Protein AF-A0A7C4SBJ6-F1 (afdb_monomer)

pLDDT: mean 79.47, std 16.36, range [35.06, 98.25]

Mean predicted aligned error: 15.61 Å

Nearest PDB structures (foldseek):
  5guq-assembly4_D  TM=6.756E-01  e=1.026E-03  Zymomonas mobilis subsp. mobilis ATCC 10988
  5y6b-assembly4_D  TM=6.134E-01  e=1.239E-03  Zymomonas mobilis subsp. mobilis ATCC 10988
  5he9-assembly1_E  TM=4.006E-01  e=7.059E+00  Staphylococcus aureus
  2we7-assembly1_A-3  TM=2.698E-01  e=2.590E+00  Mycolicibacterium smegmatis MC2 155

Structure (mmCIF, N/CA/C/O backbone):
data_AF-A0A7C4SBJ6-F1
#
_entry.id   AF-A0A7C4SBJ6-F1
#
loop_
_atom_site.group_PDB
_atom_site.id
_atom_site.type_symbol
_atom_site.label_atom_id
_atom_site.label_alt_id
_atom_site.label_comp_id
_atom_site.label_asym_id
_atom_site.label_entity_id
_atom_site.label_seq_id
_atom_site.pdbx_PDB_ins_code
_atom_site.Cartn_x
_atom_site.Cartn_y
_atom_site.Cartn_z
_atom_site.occupancy
_atom_site.B_iso_or_equiv
_atom_site.auth_seq_id
_atom_site.auth_comp_id
_atom_site.auth_asym_id
_atom_site.auth_atom_id
_atom_site.pdbx_PDB_model_num
ATOM 1 N N . MET A 1 1 ? 15.886 28.068 -24.156 1.00 39.06 1 MET A N 1
ATOM 2 C CA . MET A 1 1 ? 15.100 28.513 -22.985 1.00 39.06 1 MET A CA 1
ATOM 3 C C . MET A 1 1 ? 15.533 27.657 -21.810 1.00 39.06 1 MET A C 1
ATOM 5 O O . MET A 1 1 ? 15.658 26.455 -21.995 1.00 39.06 1 MET A O 1
ATOM 9 N N . ALA A 1 2 ? 15.838 28.239 -20.651 1.00 41.56 2 ALA A N 1
ATOM 10 C CA . ALA A 1 2 ? 16.071 27.445 -19.446 1.00 41.56 2 ALA A CA 1
ATOM 11 C C . ALA A 1 2 ? 14.707 26.915 -18.986 1.00 41.56 2 ALA A C 1
ATOM 13 O O . ALA A 1 2 ? 13.872 27.690 -18.528 1.00 41.56 2 ALA A O 1
ATOM 14 N N . HIS A 1 3 ? 14.436 25.636 -19.227 1.00 60.00 3 HIS A N 1
ATOM 15 C CA . HIS A 1 3 ? 13.173 25.017 -18.842 1.00 60.00 3 HIS A CA 1
ATOM 16 C C . HIS A 1 3 ? 13.230 24.702 -17.347 1.00 60.00 3 HIS A C 1
ATOM 18 O O . HIS A 1 3 ? 13.964 23.810 -16.933 1.00 60.00 3 HIS A O 1
ATOM 24 N N . ASP A 1 4 ? 12.503 25.477 -16.543 1.00 76.69 4 ASP A N 1
ATOM 25 C CA . ASP A 1 4 ? 12.365 25.233 -15.109 1.00 76.69 4 ASP A CA 1
ATOM 26 C C . ASP A 1 4 ? 11.491 23.991 -14.889 1.00 76.69 4 ASP A C 1
ATOM 28 O O . ASP A 1 4 ? 10.347 23.916 -15.346 1.00 76.69 4 ASP A O 1
ATOM 32 N N . VAL A 1 5 ? 12.031 23.014 -14.165 1.00 79.50 5 VAL A N 1
ATOM 33 C CA . VAL A 1 5 ? 11.333 21.787 -13.762 1.00 79.50 5 VAL A CA 1
ATOM 34 C C . VAL A 1 5 ? 10.016 22.084 -13.037 1.00 79.50 5 VAL A C 1
ATOM 36 O O . VAL A 1 5 ? 9.074 21.299 -13.152 1.00 79.50 5 VAL A O 1
ATOM 39 N N . ASN A 1 6 ? 9.906 23.224 -12.346 1.00 81.25 6 ASN A N 1
ATOM 40 C CA . ASN A 1 6 ? 8.660 23.624 -11.697 1.00 81.25 6 ASN A CA 1
ATOM 41 C C . ASN A 1 6 ? 7.535 23.888 -12.693 1.00 81.25 6 ASN A C 1
ATOM 43 O O . ASN A 1 6 ? 6.437 23.372 -12.498 1.00 81.25 6 ASN A O 1
ATOM 47 N N . GLN A 1 7 ? 7.821 24.590 -13.790 1.00 83.44 7 GLN A N 1
ATOM 48 C CA . GLN A 1 7 ? 6.830 24.845 -14.838 1.00 83.44 7 GLN A CA 1
ATOM 49 C C . GLN A 1 7 ? 6.359 23.541 -15.492 1.00 83.44 7 GLN A C 1
ATOM 51 O O . GLN A 1 7 ? 5.172 23.378 -15.773 1.00 83.44 7 GLN A O 1
ATOM 56 N N . LEU A 1 8 ? 7.273 22.584 -15.694 1.00 81.44 8 LEU A N 1
ATOM 57 C CA . LEU A 1 8 ? 6.937 21.268 -16.246 1.00 81.44 8 LEU A CA 1
ATOM 58 C C . LEU A 1 8 ? 6.026 20.473 -15.305 1.00 81.44 8 LEU A C 1
ATOM 60 O O . LEU A 1 8 ? 5.025 19.905 -15.742 1.00 81.44 8 LEU A O 1
ATOM 64 N N . GLY A 1 9 ? 6.349 20.449 -14.013 1.00 83.81 9 GLY A N 1
ATOM 65 C CA . GLY A 1 9 ? 5.532 19.769 -13.014 1.00 83.81 9 GLY A CA 1
ATOM 66 C C . GLY A 1 9 ? 4.151 20.401 -12.838 1.00 83.81 9 GLY A C 1
ATOM 67 O O . GLY A 1 9 ? 3.152 19.686 -12.822 1.00 83.81 9 GLY A O 1
ATOM 68 N N . GLU A 1 10 ? 4.068 21.732 -12.793 1.00 87.75 10 GLU A N 1
ATOM 69 C CA . GLU A 1 10 ? 2.800 22.471 -12.693 1.00 87.75 10 GLU A CA 1
ATOM 70 C C . GLU A 1 10 ? 1.903 22.271 -13.920 1.00 87.75 10 GLU A C 1
ATOM 72 O O . GLU A 1 10 ? 0.678 22.154 -13.791 1.00 87.75 10 GLU A O 1
ATOM 77 N N . TYR A 1 11 ? 2.498 22.178 -15.113 1.00 87.06 11 TYR A N 1
ATOM 78 C CA . TYR A 1 11 ? 1.765 21.846 -16.331 1.00 87.06 11 TYR A CA 1
ATOM 79 C C . TYR A 1 11 ? 1.138 20.449 -16.247 1.00 87.06 11 TYR A C 1
ATOM 81 O O . TYR A 1 11 ? -0.051 20.294 -16.527 1.00 87.06 11 TYR A O 1
ATOM 89 N N . LEU A 1 12 ? 1.895 19.443 -15.797 1.00 85.25 12 LEU A N 1
ATOM 90 C CA . LEU A 1 12 ? 1.382 18.080 -15.619 1.00 85.25 12 LEU A CA 1
ATOM 91 C C . LEU A 1 12 ? 0.284 18.014 -14.550 1.00 85.25 12 LEU A C 1
ATOM 93 O O . LEU A 1 12 ? -0.733 17.355 -14.761 1.00 85.25 12 LEU A O 1
ATOM 97 N N . GLU A 1 13 ? 0.439 18.736 -13.437 1.00 85.19 13 GLU A N 1
ATOM 98 C CA . GLU A 1 13 ? -0.601 18.863 -12.407 1.00 85.19 13 GLU A CA 1
ATOM 99 C C . GLU A 1 13 ? -1.885 19.503 -12.965 1.00 85.19 13 GLU A C 1
ATOM 101 O O . GLU A 1 13 ? -2.995 19.064 -12.647 1.00 85.19 13 GLU A O 1
ATOM 106 N N . SER A 1 14 ? -1.750 20.517 -13.821 1.00 86.56 14 SER A N 1
ATOM 107 C CA . SER A 1 14 ? -2.881 21.196 -14.465 1.00 86.56 14 SER A CA 1
ATOM 108 C C . SER A 1 14 ? -3.584 20.293 -15.479 1.00 86.56 14 SER A C 1
ATOM 110 O O . SER A 1 14 ? -4.809 20.168 -15.444 1.00 86.56 14 SER A O 1
ATOM 112 N N . LEU A 1 15 ? -2.819 19.591 -16.319 1.00 84.88 15 LEU A N 1
ATOM 113 C CA . LEU A 1 15 ? -3.341 18.628 -17.289 1.00 84.88 15 LEU A CA 1
ATOM 114 C C . LEU A 1 15 ? -4.056 17.459 -16.594 1.00 84.88 15 LEU A C 1
ATOM 116 O O . LEU A 1 15 ? -5.125 17.035 -17.030 1.00 84.88 15 LEU A O 1
ATOM 120 N N . SER A 1 16 ? -3.503 16.972 -15.479 1.00 84.75 16 SER A N 1
ATOM 121 C CA . SER A 1 16 ? -4.122 15.937 -14.644 1.00 84.75 16 SER A CA 1
ATOM 122 C C . SER A 1 16 ? -5.509 16.363 -14.162 1.00 84.75 16 SER A C 1
ATOM 124 O O . SER A 1 16 ? -6.458 15.584 -14.255 1.00 84.75 16 SER A O 1
ATOM 126 N N . LYS A 1 17 ? -5.645 17.611 -13.690 1.00 87.19 17 LYS A N 1
ATOM 127 C CA . LYS A 1 17 ? -6.929 18.180 -13.252 1.00 87.19 17 LYS A CA 1
ATOM 128 C C . LYS A 1 17 ? -7.907 18.331 -14.415 1.00 87.19 17 LYS A C 1
ATOM 130 O O . LYS A 1 17 ? -9.060 17.937 -14.277 1.00 87.19 17 LYS A O 1
ATOM 135 N N . GLU A 1 18 ? -7.451 18.851 -15.556 1.00 90.38 18 GLU A N 1
ATOM 136 C CA . GLU A 1 18 ? -8.279 19.028 -16.759 1.00 90.38 18 GLU A CA 1
ATOM 137 C C . GLU A 1 18 ? -8.846 17.695 -17.263 1.00 90.38 18 GLU A C 1
ATOM 139 O O . GLU A 1 18 ? -10.028 17.594 -17.587 1.00 90.38 18 GLU A O 1
ATOM 144 N N . LYS A 1 19 ? -8.015 16.648 -17.298 1.00 83.75 19 LYS A N 1
ATOM 145 C CA . LYS A 1 19 ? -8.414 15.313 -17.761 1.00 83.75 19 LYS A CA 1
ATOM 146 C C . LYS A 1 19 ? -9.101 14.467 -16.685 1.00 83.75 19 LYS A C 1
ATOM 148 O O . LYS A 1 19 ? -9.452 13.325 -16.966 1.00 83.75 19 LYS A O 1
ATOM 153 N N . ASN A 1 20 ? -9.302 15.006 -15.480 1.00 83.00 20 ASN A N 1
ATOM 154 C CA . ASN A 1 20 ? -9.838 14.286 -14.322 1.00 83.00 20 ASN A CA 1
ATOM 155 C C . ASN A 1 20 ? -9.088 12.965 -14.039 1.00 83.00 20 ASN A C 1
ATOM 157 O O . ASN A 1 20 ? -9.682 11.938 -13.707 1.00 83.00 20 ASN A O 1
ATOM 161 N N . LEU A 1 21 ? -7.765 12.989 -14.215 1.00 77.00 21 LEU A N 1
ATOM 162 C CA . LEU A 1 21 ? -6.870 11.869 -13.944 1.00 77.00 21 LEU A CA 1
ATOM 163 C C . LEU A 1 21 ? -6.185 12.083 -12.593 1.00 77.00 21 LEU A C 1
ATOM 165 O O . LEU A 1 21 ? -5.882 13.212 -12.206 1.00 77.00 21 LEU A O 1
ATOM 169 N N . SER A 1 22 ? -5.910 10.989 -11.880 1.00 73.19 22 SER A N 1
ATOM 170 C CA . SER A 1 22 ? -5.019 11.035 -10.716 1.00 73.19 22 SER A CA 1
ATOM 171 C C . SER A 1 22 ? -3.603 11.369 -11.182 1.00 73.19 22 SER A C 1
ATOM 173 O O . SER A 1 22 ? -3.116 10.734 -12.118 1.00 73.19 22 SER A O 1
ATOM 175 N N . ILE A 1 23 ? -2.923 12.296 -10.498 1.00 71.56 23 ILE A N 1
ATOM 176 C CA . ILE A 1 23 ? -1.527 12.669 -10.795 1.00 71.56 23 ILE A CA 1
ATOM 177 C C . ILE A 1 23 ? -0.584 11.457 -10.731 1.00 71.56 23 ILE A C 1
ATOM 179 O O . ILE A 1 23 ? 0.414 11.397 -11.433 1.00 71.56 23 ILE A O 1
ATOM 183 N N . GLU A 1 24 ? -0.961 10.432 -9.962 1.00 67.44 24 GLU A N 1
ATOM 184 C CA . GLU A 1 24 ? -0.252 9.152 -9.834 1.00 67.44 24 GLU A CA 1
ATOM 185 C C . GLU A 1 24 ? -0.265 8.315 -11.123 1.00 67.44 24 GLU A C 1
ATOM 187 O O . GLU A 1 24 ? 0.494 7.358 -11.255 1.00 67.44 24 GLU A O 1
ATOM 192 N N . ARG A 1 25 ? -1.155 8.651 -12.063 1.00 65.19 25 ARG A N 1
ATOM 193 C CA . ARG A 1 25 ? -1.301 8.007 -13.374 1.00 65.19 25 ARG A CA 1
ATOM 194 C C . ARG A 1 25 ? -0.782 8.888 -14.511 1.00 65.19 25 ARG A C 1
ATOM 196 O O . ARG A 1 25 ? -0.932 8.523 -15.675 1.00 65.19 25 ARG A O 1
ATOM 203 N N . VAL A 1 26 ? -0.202 10.043 -14.187 1.00 75.12 26 VAL A N 1
ATOM 204 C CA . VAL A 1 26 ? 0.332 10.997 -15.156 1.00 75.12 26 VAL A C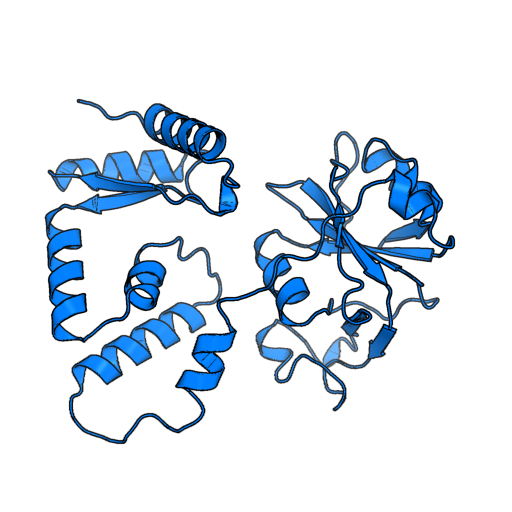A 1
ATOM 205 C C . VAL A 1 26 ? 1.850 10.917 -15.128 1.00 75.12 26 VAL A C 1
ATOM 207 O O . VAL A 1 26 ? 2.478 11.141 -14.099 1.00 75.12 26 VAL A O 1
ATOM 210 N N . PHE A 1 27 ? 2.439 10.614 -16.281 1.00 78.00 27 PHE A N 1
ATOM 211 C CA . PHE A 1 27 ? 3.884 10.562 -16.462 1.00 78.00 27 PHE A CA 1
ATOM 212 C C . PHE A 1 27 ? 4.296 11.626 -17.468 1.00 78.00 27 PHE A C 1
ATOM 214 O O . PHE A 1 27 ? 3.708 11.738 -18.543 1.00 78.00 27 PHE A O 1
ATOM 221 N N . GLY A 1 28 ? 5.308 12.409 -17.112 1.00 82.56 28 GLY A N 1
ATOM 222 C CA . GLY A 1 28 ? 5.916 13.377 -18.010 1.00 82.56 28 GLY A CA 1
ATOM 223 C C . GLY A 1 28 ? 7.173 12.794 -18.631 1.00 82.56 28 GLY A C 1
ATOM 224 O O . GLY A 1 28 ? 8.145 12.571 -17.915 1.00 82.56 28 GLY A O 1
ATOM 225 N N . LEU A 1 29 ? 7.181 12.588 -19.947 1.00 84.88 29 LEU A N 1
ATOM 226 C CA . LEU A 1 29 ? 8.413 12.333 -20.691 1.00 84.88 29 LEU A CA 1
ATOM 227 C C . LEU A 1 29 ? 8.873 13.638 -21.340 1.00 84.88 29 LEU A C 1
ATOM 229 O O . LEU A 1 29 ? 8.244 14.136 -22.270 1.00 84.88 29 LEU A O 1
ATOM 233 N N . TYR A 1 30 ? 9.962 14.197 -20.829 1.00 86.44 30 TYR A N 1
ATOM 234 C CA . TYR A 1 30 ? 10.560 15.417 -21.338 1.00 86.44 30 TYR A CA 1
ATOM 235 C C . TYR A 1 30 ? 11.710 15.094 -22.290 1.00 86.44 30 TYR A C 1
ATOM 237 O O . TYR A 1 30 ? 12.687 14.448 -21.904 1.00 86.44 30 TYR A O 1
ATOM 245 N N . VAL A 1 31 ? 11.590 15.554 -23.535 1.00 87.19 31 VAL A N 1
ATOM 246 C CA . VAL A 1 31 ? 12.541 15.248 -24.606 1.00 87.19 31 VAL A CA 1
ATOM 247 C C . VAL A 1 31 ? 13.451 16.449 -24.845 1.00 87.19 31 VAL A C 1
ATOM 249 O O . VAL A 1 31 ? 12.982 17.545 -25.151 1.00 87.19 31 VAL A O 1
ATOM 252 N N . VAL A 1 32 ? 14.760 16.250 -24.701 1.00 85.69 32 VAL A N 1
ATOM 253 C CA . VAL A 1 32 ? 15.775 17.302 -24.842 1.00 85.69 32 VAL A CA 1
ATOM 254 C C . VAL A 1 32 ? 16.496 17.143 -26.178 1.00 85.69 32 VAL A C 1
ATOM 256 O O . VAL A 1 32 ? 17.012 16.071 -26.481 1.00 85.69 32 VAL A O 1
ATOM 259 N N . GLY A 1 33 ? 16.551 18.210 -26.976 1.00 80.94 33 GLY A N 1
ATOM 260 C CA . GLY A 1 33 ? 17.243 18.201 -28.275 1.00 80.94 33 GLY A CA 1
ATOM 261 C C . GLY A 1 33 ? 18.771 18.275 -28.192 1.00 80.94 33 GLY A C 1
ATOM 262 O O . GLY A 1 33 ? 19.441 17.978 -29.169 1.00 80.94 33 GLY A O 1
ATOM 263 N N . ASP A 1 34 ? 19.317 18.664 -27.041 1.00 76.94 34 ASP A N 1
ATOM 264 C CA . ASP A 1 34 ? 20.753 18.830 -26.812 1.00 76.94 34 ASP A CA 1
ATOM 265 C C . ASP A 1 34 ? 21.181 18.048 -25.563 1.00 76.94 34 ASP A C 1
ATOM 267 O O . ASP A 1 34 ? 20.763 18.359 -24.441 1.00 76.94 34 ASP A O 1
ATOM 271 N N . GLU A 1 35 ? 22.023 17.030 -25.756 1.00 69.25 35 GLU A N 1
ATOM 272 C CA . GLU A 1 35 ? 22.505 16.160 -24.681 1.00 69.25 35 GLU A CA 1
ATOM 273 C C . GLU A 1 35 ? 23.302 16.915 -23.610 1.00 69.25 35 GLU A C 1
ATOM 275 O O . GLU A 1 35 ? 23.321 16.488 -22.455 1.00 69.25 35 GLU A O 1
ATOM 280 N N . SER A 1 36 ? 23.892 18.072 -23.926 1.00 70.88 36 SER A N 1
ATOM 281 C CA . SER A 1 36 ? 24.637 18.868 -22.943 1.00 70.88 36 SER A CA 1
ATOM 282 C C . SER A 1 36 ? 23.752 19.378 -21.794 1.00 70.88 36 SER A C 1
ATOM 284 O O . SER A 1 36 ? 24.220 19.541 -20.665 1.00 70.88 36 SER A O 1
ATOM 286 N N . ASN A 1 37 ? 22.448 19.537 -22.043 1.00 70.75 37 ASN A N 1
ATOM 287 C CA . ASN A 1 37 ? 21.472 20.018 -21.065 1.00 70.75 37 ASN A CA 1
ATOM 288 C C . ASN A 1 37 ? 20.774 18.891 -20.292 1.00 70.75 37 ASN A C 1
ATOM 290 O O . ASN A 1 37 ? 20.084 19.162 -19.304 1.00 70.75 37 ASN A O 1
ATOM 294 N N . ILE A 1 38 ? 20.961 17.628 -20.698 1.00 81.00 38 ILE A N 1
ATOM 295 C CA . ILE A 1 38 ? 20.256 16.495 -20.086 1.00 81.00 38 ILE A CA 1
ATOM 296 C C . ILE A 1 38 ? 20.625 16.344 -18.611 1.00 81.00 38 ILE A C 1
ATOM 298 O O . ILE A 1 38 ? 19.759 16.096 -17.777 1.00 81.00 38 ILE A O 1
ATOM 302 N N . ARG A 1 39 ? 21.904 16.551 -18.273 1.00 76.56 39 ARG A N 1
ATOM 303 C CA . ARG A 1 39 ? 22.423 16.349 -16.919 1.00 76.56 39 ARG A CA 1
ATOM 304 C C . ARG A 1 39 ? 21.889 17.397 -15.952 1.00 76.56 39 ARG A C 1
ATOM 306 O O . ARG A 1 39 ? 21.380 17.041 -14.897 1.00 76.56 39 ARG A O 1
ATOM 313 N N . ALA A 1 40 ? 21.948 18.669 -16.343 1.00 81.44 40 ALA A N 1
ATOM 314 C CA . ALA A 1 40 ? 21.449 19.769 -15.525 1.00 81.44 40 ALA A CA 1
ATOM 315 C C . ALA A 1 40 ? 19.945 19.625 -15.248 1.00 81.44 40 ALA A C 1
ATOM 317 O O . ALA A 1 40 ? 19.507 19.765 -14.107 1.00 81.44 40 ALA A O 1
ATOM 318 N N . LEU A 1 41 ? 19.161 19.275 -16.273 1.00 81.94 41 LEU A N 1
ATOM 319 C CA . LEU A 1 41 ? 17.723 19.082 -16.120 1.00 81.94 41 LEU A CA 1
ATOM 320 C C . LEU A 1 41 ? 17.393 17.824 -15.306 1.00 81.94 41 LEU A C 1
ATOM 322 O O . LEU A 1 41 ? 16.519 17.863 -14.443 1.00 81.94 41 LEU A O 1
ATOM 326 N N . ALA A 1 42 ? 18.113 16.720 -15.523 1.00 82.62 42 ALA A N 1
ATOM 327 C CA . ALA A 1 42 ? 17.951 15.503 -14.732 1.00 82.62 42 ALA A CA 1
ATOM 328 C C . ALA A 1 42 ? 18.256 15.740 -13.243 1.00 82.62 42 ALA A C 1
ATOM 330 O O . ALA A 1 42 ? 17.533 15.234 -12.384 1.00 82.62 42 ALA A O 1
ATOM 331 N N . ASP A 1 43 ? 19.282 16.534 -12.929 1.00 79.56 43 ASP A N 1
ATOM 332 C CA . ASP A 1 43 ? 19.638 16.892 -11.554 1.00 79.56 43 ASP A CA 1
ATOM 333 C C . ASP A 1 43 ? 18.558 17.773 -10.901 1.00 79.56 43 ASP A C 1
ATOM 335 O O . ASP A 1 43 ? 18.176 17.524 -9.754 1.00 79.56 43 ASP A O 1
ATOM 339 N N . GLN A 1 44 ? 17.987 18.731 -11.641 1.00 84.31 44 GLN A N 1
ATOM 340 C CA . GLN A 1 44 ? 16.847 19.530 -11.173 1.00 84.31 44 GLN A CA 1
ATOM 341 C C . GLN A 1 44 ? 15.595 18.675 -10.933 1.00 84.31 44 GLN A C 1
ATOM 343 O O . GLN A 1 44 ? 14.946 18.817 -9.896 1.00 84.31 44 GLN A O 1
ATOM 348 N N . VAL A 1 45 ? 15.271 17.748 -11.844 1.00 83.44 45 VAL A N 1
ATOM 349 C CA . VAL A 1 45 ? 14.147 16.812 -11.672 1.00 83.44 45 VAL A CA 1
ATOM 350 C C . VAL A 1 45 ? 14.359 15.960 -10.428 1.00 83.44 45 VAL A C 1
ATOM 352 O O . VAL A 1 45 ? 13.450 15.870 -9.600 1.00 83.44 45 VAL A O 1
ATOM 355 N N . ARG A 1 46 ? 15.563 15.401 -10.248 1.00 78.94 46 ARG A N 1
ATOM 356 C CA . ARG A 1 46 ? 15.913 14.566 -9.091 1.00 78.94 46 ARG A CA 1
ATOM 357 C C . ARG A 1 46 ? 15.784 15.319 -7.765 1.00 78.94 46 ARG A C 1
ATOM 359 O O . ARG A 1 46 ? 15.317 14.734 -6.793 1.00 78.94 46 ARG A O 1
ATOM 366 N N . GLY A 1 47 ? 16.169 16.595 -7.730 1.00 76.81 47 GLY A N 1
ATOM 367 C CA . GLY A 1 47 ? 16.059 17.454 -6.545 1.00 76.81 47 GLY A CA 1
ATOM 368 C C . GLY A 1 47 ? 14.656 18.011 -6.272 1.00 76.81 47 GLY A C 1
ATOM 369 O O . GLY A 1 47 ? 14.444 18.633 -5.234 1.00 76.81 47 GLY A O 1
ATOM 370 N N . SER A 1 48 ? 13.698 17.811 -7.181 1.00 82.06 48 SER A N 1
ATOM 371 C CA . SER A 1 48 ? 12.344 18.367 -7.081 1.00 82.06 48 SER A CA 1
ATOM 372 C C . SER A 1 48 ? 11.329 17.382 -6.484 1.00 82.06 48 SER A C 1
ATOM 374 O O . SER A 1 48 ? 11.561 16.172 -6.416 1.00 82.06 48 SER A O 1
ATOM 376 N N . LYS A 1 49 ? 10.129 17.883 -6.148 1.00 79.00 49 LYS A N 1
ATOM 377 C CA . LYS A 1 49 ? 8.977 17.032 -5.793 1.00 79.00 49 LYS A CA 1
ATOM 378 C C . LYS A 1 49 ? 8.482 16.158 -6.954 1.00 79.00 49 LYS A C 1
ATOM 380 O O . LYS A 1 49 ? 7.680 15.265 -6.717 1.00 79.00 49 LYS A O 1
ATOM 385 N N . TYR A 1 50 ? 8.951 16.382 -8.182 1.00 82.31 50 TYR A N 1
ATOM 386 C CA . TYR A 1 50 ? 8.470 15.721 -9.399 1.00 82.31 50 TYR A CA 1
ATOM 387 C C . TYR A 1 50 ? 9.332 14.531 -9.849 1.00 82.31 50 TYR A C 1
ATOM 389 O O . TYR A 1 50 ? 9.045 13.893 -10.865 1.00 82.31 50 TYR A O 1
ATOM 397 N N . SER A 1 51 ? 10.376 14.199 -9.084 1.00 76.50 51 SER A N 1
ATOM 398 C CA . SER A 1 51 ? 11.320 13.105 -9.363 1.00 76.50 51 SER A CA 1
ATOM 399 C C . SER A 1 51 ? 10.657 11.738 -9.594 1.00 76.50 51 SER A C 1
ATOM 401 O O . SER A 1 51 ? 11.185 10.907 -10.337 1.00 76.50 51 SER A O 1
ATOM 403 N N . HIS A 1 52 ? 9.474 11.523 -9.021 1.00 71.25 52 HIS A N 1
ATOM 404 C CA . HIS A 1 52 ? 8.718 10.275 -9.099 1.00 71.25 52 HIS A CA 1
ATOM 405 C C . HIS A 1 52 ? 7.838 10.131 -10.356 1.00 71.25 52 HIS A C 1
ATOM 407 O O . HIS A 1 52 ? 7.282 9.059 -10.565 1.00 71.25 52 HIS A O 1
ATOM 413 N N . PHE A 1 53 ? 7.702 11.157 -11.209 1.00 76.94 53 PHE A N 1
ATOM 414 C CA . PHE A 1 53 ? 6.871 11.047 -12.424 1.00 76.94 53 PHE A CA 1
ATOM 415 C C . PHE A 1 53 ? 7.352 11.837 -13.650 1.00 76.94 53 PHE A C 1
ATOM 417 O O . PHE A 1 53 ? 6.787 11.659 -14.730 1.00 76.94 53 PHE A O 1
ATOM 424 N N . ILE A 1 54 ? 8.398 12.664 -13.534 1.00 84.00 54 ILE A N 1
ATOM 425 C CA . ILE A 1 54 ? 9.048 13.307 -14.689 1.00 84.00 54 ILE A CA 1
ATOM 426 C C . ILE A 1 54 ? 10.304 12.535 -15.081 1.00 84.00 54 ILE A C 1
ATOM 428 O O . ILE A 1 54 ? 11.146 12.218 -14.242 1.00 84.00 54 ILE A O 1
ATOM 432 N N . ARG A 1 55 ? 10.453 12.237 -16.368 1.00 81.75 55 ARG A N 1
ATOM 433 C CA . ARG A 1 55 ? 11.602 11.543 -16.950 1.00 81.75 55 ARG A CA 1
ATOM 434 C C . ARG A 1 55 ? 12.176 12.386 -18.071 1.00 81.75 55 ARG A C 1
ATOM 436 O O . ARG A 1 55 ? 11.435 13.047 -18.787 1.00 81.75 55 ARG A O 1
ATOM 443 N N . VAL A 1 56 ? 13.497 12.389 -18.186 1.00 85.56 56 VAL A N 1
ATOM 444 C CA . VAL A 1 56 ? 14.221 13.193 -19.171 1.00 85.56 56 VAL A CA 1
ATOM 445 C C . VAL A 1 56 ? 14.959 12.243 -20.101 1.00 85.56 56 VAL A C 1
ATOM 447 O O . VAL A 1 56 ? 15.670 11.357 -19.630 1.00 85.56 56 VAL A O 1
ATOM 450 N N . ILE A 1 57 ? 14.794 12.426 -21.406 1.00 85.25 57 ILE A N 1
ATOM 451 C CA . ILE A 1 57 ? 15.469 11.642 -22.442 1.00 85.25 57 ILE A CA 1
ATOM 452 C C . ILE A 1 57 ? 15.963 12.581 -23.546 1.00 85.25 57 ILE A C 1
ATOM 454 O O . ILE A 1 57 ? 15.322 13.594 -23.824 1.00 85.25 57 ILE A O 1
ATOM 458 N N . SER A 1 58 ? 17.107 12.289 -24.169 1.00 87.25 58 SER A N 1
ATOM 459 C CA . SER A 1 58 ? 17.515 13.020 -25.376 1.00 87.25 58 SER A CA 1
ATOM 460 C C . SER A 1 58 ? 16.706 12.556 -26.587 1.00 87.25 58 SER A C 1
ATOM 462 O O . SER A 1 58 ? 16.235 11.418 -26.621 1.00 87.25 58 SER A O 1
ATOM 464 N N . VAL A 1 59 ? 16.556 13.420 -27.594 1.00 87.38 59 VAL A N 1
ATOM 465 C CA . VAL A 1 59 ? 15.932 13.042 -28.876 1.00 87.38 59 VAL A CA 1
ATOM 466 C C . VAL A 1 59 ? 16.638 11.825 -29.474 1.00 87.38 59 VAL A C 1
ATOM 468 O O . VAL A 1 59 ? 15.972 10.867 -29.851 1.00 87.38 59 VAL A O 1
ATOM 471 N N . ASP A 1 60 ? 17.972 11.810 -29.474 1.00 82.62 60 ASP A N 1
ATOM 472 C CA . ASP A 1 60 ? 18.756 10.705 -30.033 1.00 82.62 60 ASP A CA 1
ATOM 473 C C . ASP A 1 60 ? 18.485 9.379 -29.317 1.00 82.62 60 ASP A C 1
ATOM 475 O O . ASP A 1 60 ? 18.318 8.342 -29.957 1.00 82.62 60 ASP A O 1
ATOM 479 N N . ASN A 1 61 ? 18.395 9.393 -27.984 1.00 82.25 61 ASN A N 1
ATOM 480 C CA . ASN A 1 61 ? 18.090 8.185 -27.219 1.00 82.25 61 ASN A CA 1
ATOM 481 C C . ASN A 1 61 ? 16.624 7.760 -27.356 1.00 82.25 61 ASN A C 1
ATOM 483 O O . ASN A 1 61 ? 16.341 6.564 -27.335 1.00 82.25 61 ASN A O 1
ATOM 487 N N . LEU A 1 62 ? 15.698 8.703 -27.550 1.00 86.38 62 LEU A N 1
ATOM 488 C CA . LEU A 1 62 ? 14.303 8.385 -27.847 1.00 86.38 62 LEU A CA 1
ATOM 489 C C . LEU A 1 62 ? 14.153 7.738 -29.232 1.00 86.38 62 LEU A C 1
ATOM 491 O O . LEU A 1 62 ? 13.425 6.759 -29.365 1.00 86.38 62 LEU A O 1
ATOM 495 N N . LEU A 1 63 ? 14.867 8.242 -30.242 1.00 85.06 63 LEU A N 1
ATOM 496 C CA . LEU A 1 63 ? 14.891 7.654 -31.584 1.00 85.06 63 LEU A CA 1
ATOM 497 C C . LEU A 1 63 ? 15.521 6.259 -31.569 1.00 85.06 63 LEU A C 1
ATOM 499 O O . LEU A 1 63 ? 14.941 5.325 -32.115 1.00 85.06 63 LEU A O 1
ATOM 503 N N . LYS A 1 64 ? 16.642 6.077 -30.859 1.00 80.75 64 LYS A N 1
ATOM 504 C CA . LYS A 1 64 ? 17.237 4.745 -30.646 1.00 80.75 64 LYS A CA 1
ATOM 505 C C . LYS A 1 64 ? 16.264 3.790 -29.959 1.00 80.75 64 LYS A C 1
ATOM 507 O O . LYS A 1 64 ? 16.166 2.636 -30.361 1.00 80.75 64 LYS A O 1
ATOM 512 N N . LEU A 1 65 ? 15.531 4.258 -28.945 1.00 81.38 65 LEU A N 1
ATOM 513 C CA . LEU A 1 65 ? 14.514 3.453 -28.270 1.00 81.38 65 LEU A CA 1
ATOM 514 C C . LEU A 1 65 ? 13.385 3.049 -29.228 1.00 81.38 65 LEU A C 1
ATOM 516 O O . LEU A 1 65 ? 12.956 1.900 -29.188 1.00 81.38 65 LEU A O 1
ATOM 520 N N . ALA A 1 66 ? 12.932 3.958 -30.094 1.00 80.62 66 ALA A N 1
ATOM 521 C CA . ALA A 1 66 ? 11.925 3.659 -31.110 1.00 80.62 66 ALA A CA 1
ATOM 522 C C . ALA A 1 66 ? 12.428 2.605 -32.112 1.00 80.62 66 ALA A C 1
ATOM 524 O O . ALA A 1 66 ? 11.748 1.608 -32.336 1.00 80.62 66 ALA A O 1
ATOM 525 N N . GLU A 1 67 ? 13.653 2.754 -32.625 1.00 78.94 67 GLU A N 1
ATOM 526 C CA . GLU A 1 67 ? 14.260 1.759 -33.518 1.00 78.94 67 GLU A CA 1
ATOM 527 C C . GLU A 1 67 ? 14.419 0.388 -32.851 1.00 78.94 67 GLU A C 1
ATOM 529 O O . GLU A 1 67 ? 14.183 -0.644 -33.476 1.00 78.94 67 GLU A O 1
ATOM 534 N N . MET A 1 68 ? 14.848 0.357 -31.585 1.00 71.56 68 MET A N 1
ATOM 535 C CA . MET A 1 68 ? 14.961 -0.884 -30.818 1.00 71.56 68 MET A CA 1
ATOM 536 C C . MET A 1 68 ? 13.593 -1.528 -30.605 1.00 71.56 68 MET A C 1
ATOM 538 O O . MET A 1 68 ? 13.477 -2.745 -30.718 1.00 71.56 68 MET A O 1
ATOM 542 N N . ALA A 1 69 ? 12.569 -0.723 -30.315 1.00 72.44 69 ALA A N 1
ATOM 543 C CA . ALA A 1 69 ? 11.211 -1.208 -30.132 1.00 72.44 69 ALA A CA 1
ATOM 544 C C . ALA A 1 69 ? 10.645 -1.823 -31.414 1.00 72.44 69 ALA A C 1
ATOM 546 O O . ALA A 1 69 ? 10.025 -2.878 -31.344 1.00 72.44 69 ALA A O 1
ATOM 547 N N . GLU A 1 70 ? 10.913 -1.224 -32.574 1.00 76.19 70 GLU A N 1
ATOM 548 C CA . GLU A 1 70 ? 10.518 -1.786 -33.867 1.00 76.19 70 GLU A CA 1
ATOM 549 C C . GLU A 1 70 ? 11.283 -3.074 -34.192 1.00 76.19 70 GLU A C 1
ATOM 551 O O . GLU A 1 70 ? 10.670 -4.083 -34.530 1.00 76.19 70 GLU A O 1
ATOM 556 N N . LYS A 1 71 ? 12.615 -3.075 -34.041 1.00 73.06 71 LYS A N 1
ATOM 557 C CA . LYS A 1 71 ? 13.465 -4.237 -34.368 1.00 73.06 71 LYS A CA 1
ATOM 558 C C . LYS A 1 71 ? 13.191 -5.454 -33.486 1.00 73.06 71 LYS A C 1
ATOM 560 O O . LYS A 1 71 ? 13.336 -6.576 -33.952 1.00 73.06 71 LYS A O 1
ATOM 565 N N . ALA A 1 72 ? 12.844 -5.229 -32.222 1.00 68.00 72 ALA A N 1
ATOM 566 C CA . ALA A 1 72 ? 12.574 -6.280 -31.244 1.00 68.00 72 ALA A CA 1
ATOM 567 C C . ALA A 1 72 ? 11.067 -6.533 -31.038 1.00 68.00 72 ALA A C 1
ATOM 569 O O . ALA A 1 72 ? 10.696 -7.180 -30.061 1.00 68.00 72 ALA A O 1
ATOM 570 N N . GLU A 1 73 ? 10.202 -5.985 -31.903 1.00 70.69 73 GLU A N 1
ATOM 571 C CA . GLU A 1 73 ? 8.735 -6.084 -31.809 1.00 70.69 73 GLU A CA 1
ATOM 572 C C . GLU A 1 73 ? 8.196 -5.809 -30.388 1.00 70.69 73 GLU A C 1
ATOM 574 O O . GLU A 1 73 ? 7.285 -6.469 -29.875 1.00 70.69 73 GLU A O 1
ATOM 579 N N . LEU A 1 74 ? 8.782 -4.821 -29.702 1.00 69.81 74 LEU A N 1
ATOM 580 C CA . LEU A 1 74 ? 8.416 -4.508 -28.328 1.00 69.81 74 LEU A CA 1
ATOM 581 C C . LEU A 1 74 ? 6.998 -3.940 -28.285 1.00 69.81 74 LEU A C 1
ATOM 583 O O . LEU A 1 74 ? 6.697 -2.887 -28.849 1.00 69.81 74 LEU A O 1
ATOM 587 N N . LYS A 1 75 ? 6.128 -4.601 -27.517 1.00 68.44 75 LYS A N 1
ATOM 588 C CA . LYS A 1 75 ? 4.807 -4.072 -27.167 1.00 68.44 75 LYS A CA 1
ATOM 589 C C . LYS A 1 75 ? 4.958 -2.726 -26.444 1.00 68.44 75 LYS A C 1
ATOM 591 O O . LYS A 1 75 ? 5.911 -2.505 -25.692 1.00 68.44 75 LYS A O 1
ATOM 596 N N . THR A 1 76 ? 3.964 -1.850 -26.589 1.00 67.38 76 THR A N 1
ATOM 597 C CA . THR A 1 76 ? 3.923 -0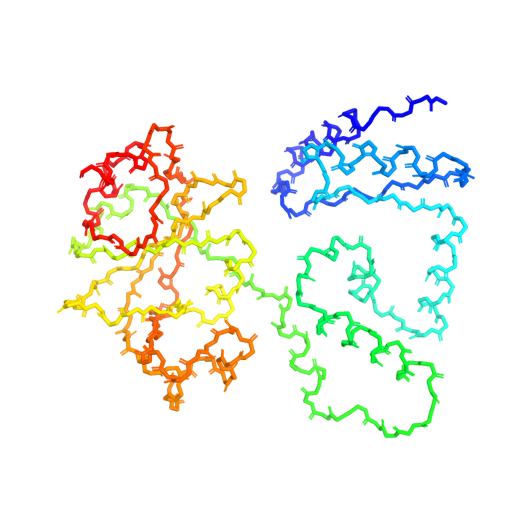.530 -25.930 1.00 67.38 76 THR A CA 1
ATOM 598 C C . THR A 1 76 ? 4.129 -0.618 -24.412 1.00 67.38 76 THR A C 1
ATOM 600 O O . THR A 1 76 ? 4.750 0.261 -23.821 1.00 67.38 76 THR A O 1
ATOM 603 N N . SER A 1 77 ? 3.675 -1.705 -23.779 1.00 60.59 77 SER A N 1
ATOM 604 C CA . SER A 1 77 ? 3.887 -1.984 -22.354 1.00 60.59 77 SER A CA 1
ATOM 605 C C . SER A 1 77 ? 5.366 -2.155 -21.978 1.00 60.59 77 SER A C 1
ATOM 607 O O . SER A 1 77 ? 5.774 -1.708 -20.909 1.00 60.59 77 SER A O 1
ATOM 609 N N . HIS A 1 78 ? 6.192 -2.748 -22.843 1.00 66.69 78 HIS A N 1
ATOM 610 C CA . HIS A 1 78 ? 7.628 -2.927 -22.600 1.00 66.69 78 HIS A CA 1
ATOM 611 C C . HIS A 1 78 ? 8.381 -1.598 -22.705 1.00 66.69 78 HIS A C 1
ATOM 613 O O . HIS A 1 78 ? 9.206 -1.279 -21.850 1.00 66.69 78 HIS A O 1
ATOM 619 N N . VAL A 1 79 ? 8.040 -0.784 -23.709 1.00 71.00 79 VAL A N 1
ATOM 620 C CA . VAL A 1 79 ? 8.602 0.566 -23.884 1.00 71.00 79 VAL A CA 1
ATOM 621 C C . VAL A 1 79 ? 8.221 1.461 -22.704 1.00 71.00 79 VAL A C 1
ATOM 623 O O . VAL A 1 79 ? 9.059 2.181 -22.166 1.00 71.00 79 VAL A O 1
ATOM 626 N N . TYR A 1 80 ? 6.975 1.361 -22.237 1.00 68.69 80 TYR A N 1
ATOM 627 C CA . TYR A 1 80 ? 6.505 2.063 -21.048 1.00 68.69 80 TYR A CA 1
ATOM 628 C C . TYR A 1 80 ? 7.335 1.694 -19.805 1.00 68.69 80 TYR A C 1
ATOM 630 O O . TYR A 1 80 ? 7.808 2.588 -19.109 1.00 68.69 80 TYR A O 1
ATOM 638 N N . ARG A 1 81 ? 7.618 0.405 -19.569 1.00 66.25 81 ARG A N 1
ATOM 639 C CA . ARG A 1 81 ? 8.442 -0.059 -18.431 1.00 66.25 81 ARG A CA 1
ATOM 640 C C . ARG A 1 81 ? 9.887 0.458 -18.453 1.00 66.25 81 ARG A C 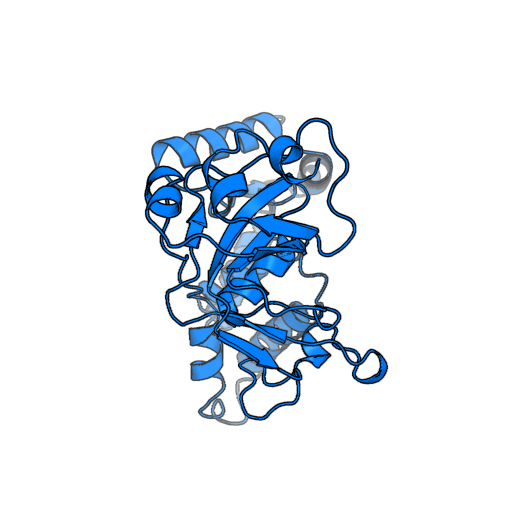1
ATOM 642 O O . ARG A 1 81 ? 10.445 0.688 -17.386 1.00 66.25 81 ARG A O 1
ATOM 649 N N . LEU A 1 82 ? 10.471 0.687 -19.633 1.00 69.00 82 LEU A N 1
ATOM 650 C CA . LEU A 1 82 ? 11.796 1.315 -19.774 1.00 69.00 82 LEU A CA 1
ATOM 651 C C . LEU A 1 82 ? 11.787 2.807 -19.409 1.00 69.00 82 LEU A C 1
ATOM 653 O O . LEU A 1 82 ? 12.804 3.347 -18.976 1.00 69.00 82 LEU A O 1
ATOM 657 N N . LEU A 1 83 ? 10.653 3.476 -19.623 1.00 70.94 83 LEU A N 1
ATOM 658 C CA . LEU A 1 83 ? 10.526 4.926 -19.497 1.00 70.94 83 LEU A CA 1
ATOM 659 C C . LEU A 1 83 ? 10.002 5.379 -18.131 1.00 70.94 83 LEU A C 1
ATOM 661 O O . LEU A 1 83 ? 10.282 6.507 -17.737 1.00 70.94 83 LEU A O 1
ATOM 665 N N . ILE A 1 84 ? 9.257 4.547 -17.401 1.00 66.56 84 ILE A N 1
ATOM 666 C CA . ILE A 1 84 ? 8.773 4.859 -16.044 1.00 66.56 84 ILE A CA 1
ATOM 667 C C . ILE A 1 84 ? 9.943 4.882 -15.050 1.00 66.56 84 ILE A C 1
ATOM 669 O O . ILE A 1 84 ? 10.954 4.212 -15.253 1.00 66.56 84 ILE A O 1
ATOM 673 N N . PRO A 1 85 ? 9.815 5.601 -13.921 1.00 57.09 85 PRO A N 1
ATOM 674 C CA . PRO A 1 85 ? 10.581 5.317 -12.717 1.00 57.09 85 PRO A CA 1
ATOM 675 C C . PRO A 1 85 ? 10.878 3.836 -12.464 1.00 57.09 85 PRO A C 1
ATOM 677 O O . PRO A 1 85 ? 10.029 3.091 -11.978 1.00 57.09 85 PRO A O 1
ATOM 680 N N . ILE A 1 86 ? 12.141 3.450 -12.659 1.00 52.50 86 ILE A N 1
ATOM 681 C CA . ILE A 1 86 ? 12.750 2.313 -11.963 1.00 52.50 86 ILE A CA 1
ATOM 682 C C . ILE A 1 86 ? 12.944 2.735 -10.495 1.00 52.50 86 ILE A C 1
ATOM 684 O O . ILE A 1 86 ? 14.049 2.776 -9.971 1.00 52.50 86 ILE A O 1
ATOM 688 N N . ASP A 1 87 ? 11.856 3.095 -9.817 1.00 46.53 87 ASP A N 1
ATOM 689 C CA . ASP A 1 87 ? 11.831 3.149 -8.354 1.00 46.53 87 ASP A CA 1
ATOM 690 C C . ASP A 1 87 ? 11.641 1.724 -7.794 1.00 46.53 87 ASP A C 1
ATOM 692 O O . ASP A 1 87 ? 11.467 1.523 -6.591 1.00 46.53 87 ASP A O 1
ATOM 696 N N . SER A 1 88 ? 11.685 0.696 -8.658 1.00 44.78 88 SER A N 1
ATOM 697 C CA . SER A 1 88 ? 11.779 -0.689 -8.229 1.00 44.78 88 SER A CA 1
ATOM 698 C C . SER A 1 88 ? 13.148 -0.916 -7.591 1.00 44.78 88 SER A C 1
ATOM 700 O O . SER A 1 88 ? 14.133 -1.222 -8.259 1.00 44.78 88 SER A O 1
ATOM 702 N N . VAL A 1 89 ? 13.182 -0.860 -6.260 1.00 40.91 89 VAL A N 1
ATOM 703 C CA . VAL A 1 89 ? 14.254 -1.470 -5.451 1.00 40.91 89 VAL A CA 1
ATOM 704 C C . VAL A 1 89 ? 14.441 -2.950 -5.841 1.00 40.91 89 VAL A C 1
ATOM 706 O O . VAL A 1 89 ? 15.522 -3.513 -5.688 1.00 40.91 89 VAL A O 1
ATOM 709 N N . ASN A 1 90 ? 13.397 -3.573 -6.402 1.00 48.91 90 ASN A N 1
ATOM 710 C CA . ASN A 1 90 ? 13.446 -4.898 -6.997 1.00 48.91 90 ASN A CA 1
ATOM 711 C C . ASN A 1 90 ? 14.141 -4.880 -8.373 1.00 48.91 90 ASN A C 1
ATOM 713 O O . ASN A 1 90 ? 13.496 -4.724 -9.411 1.00 48.91 90 ASN A O 1
ATOM 717 N N . ALA A 1 91 ? 15.456 -5.109 -8.374 1.00 53.28 91 ALA A N 1
ATOM 718 C CA . ALA A 1 91 ? 16.243 -5.327 -9.589 1.00 53.28 91 ALA A CA 1
ATOM 719 C C . ALA A 1 91 ? 15.731 -6.505 -10.449 1.00 53.28 91 ALA A C 1
ATOM 721 O O . ALA A 1 91 ? 16.048 -6.572 -11.633 1.00 53.28 91 ALA A O 1
ATOM 722 N N . GLY A 1 92 ? 14.907 -7.401 -9.895 1.00 52.25 92 GLY A N 1
ATOM 723 C CA . GLY A 1 92 ? 14.257 -8.491 -10.621 1.00 52.25 92 GLY A CA 1
ATOM 724 C C . GLY A 1 92 ? 13.325 -8.024 -11.740 1.00 52.25 92 GLY A C 1
ATOM 725 O O . GLY A 1 92 ? 13.256 -8.679 -12.772 1.00 52.25 92 GLY A O 1
ATOM 726 N N . GLU A 1 93 ? 12.671 -6.866 -11.608 1.00 54.66 93 GLU A N 1
ATOM 727 C CA . GLU A 1 93 ? 11.867 -6.293 -12.703 1.00 54.66 93 GLU A CA 1
ATOM 728 C C . GLU A 1 93 ? 12.749 -5.829 -13.869 1.00 54.66 93 GLU A C 1
ATOM 730 O O . GLU A 1 93 ? 12.391 -5.991 -15.036 1.00 54.66 93 GLU A O 1
ATOM 735 N N . LEU A 1 94 ? 13.946 -5.324 -13.554 1.00 59.44 94 LEU A N 1
ATOM 736 C CA . LEU A 1 94 ? 14.950 -4.981 -14.554 1.00 59.44 94 LEU A CA 1
ATOM 737 C C . LEU A 1 94 ? 15.481 -6.241 -15.250 1.00 59.44 94 LEU A C 1
ATOM 739 O O . LEU A 1 94 ? 15.640 -6.242 -16.465 1.00 59.44 94 LEU A O 1
ATOM 743 N N . ILE A 1 95 ? 15.711 -7.319 -14.490 1.00 60.25 95 ILE A N 1
ATOM 744 C CA . ILE A 1 95 ? 16.151 -8.616 -15.024 1.00 60.25 95 ILE A CA 1
ATOM 745 C C . ILE A 1 95 ? 15.097 -9.186 -15.976 1.00 60.25 95 ILE A C 1
ATOM 747 O O . ILE A 1 95 ? 15.446 -9.517 -17.101 1.00 60.25 95 ILE A O 1
ATOM 751 N N . LYS A 1 96 ? 13.814 -9.210 -15.592 1.00 59.72 96 LYS A N 1
ATOM 752 C CA . LYS A 1 96 ? 12.720 -9.673 -16.467 1.00 59.72 96 LYS A CA 1
ATOM 753 C C . LYS A 1 96 ? 12.618 -8.852 -17.754 1.00 59.72 96 LYS A C 1
ATOM 755 O O . LYS A 1 96 ? 12.386 -9.399 -18.826 1.00 59.72 96 LYS A O 1
ATOM 760 N N . LEU A 1 97 ? 12.793 -7.532 -17.666 1.00 63.03 97 LEU A N 1
ATOM 761 C CA . LEU A 1 97 ? 12.791 -6.657 -18.840 1.00 63.03 97 LEU A CA 1
ATOM 762 C C . LEU A 1 97 ? 13.984 -6.948 -19.761 1.00 63.03 97 LEU A C 1
ATOM 764 O O . LEU A 1 97 ? 13.821 -7.007 -20.976 1.00 63.03 97 LEU A O 1
ATOM 768 N N . ILE A 1 98 ? 15.165 -7.171 -19.181 1.00 66.06 98 ILE A N 1
ATOM 769 C CA . ILE A 1 98 ? 16.367 -7.579 -19.913 1.00 66.06 98 ILE A CA 1
ATOM 770 C C . ILE A 1 98 ? 16.166 -8.958 -20.557 1.00 66.06 98 ILE A C 1
ATOM 772 O O . ILE A 1 98 ? 16.524 -9.118 -21.717 1.00 66.06 98 ILE A O 1
ATOM 776 N N . GLU A 1 99 ? 15.558 -9.925 -19.865 1.00 60.78 99 GLU A N 1
ATOM 777 C CA . GLU A 1 99 ? 15.219 -11.245 -20.415 1.00 60.78 99 GLU A CA 1
ATOM 778 C C . GLU A 1 99 ? 14.295 -11.116 -21.629 1.00 60.78 99 GLU A C 1
ATOM 780 O O . GLU A 1 99 ? 14.612 -11.653 -22.684 1.00 60.78 99 GLU A O 1
ATOM 785 N N . VAL A 1 100 ? 13.222 -10.320 -21.541 1.00 61.53 100 VAL A N 1
ATOM 786 C CA . VAL A 1 100 ? 12.324 -10.052 -22.682 1.00 61.53 100 VAL A CA 1
ATOM 787 C C . VAL A 1 100 ? 13.083 -9.447 -23.868 1.00 61.53 100 VAL A C 1
ATOM 789 O O . VAL A 1 100 ? 12.864 -9.851 -25.008 1.00 61.53 100 VAL A O 1
ATOM 792 N N . ILE A 1 101 ? 13.996 -8.503 -23.618 1.00 63.56 101 ILE A N 1
ATOM 793 C CA . ILE A 1 101 ? 14.808 -7.872 -24.670 1.00 63.56 101 ILE A CA 1
ATOM 794 C C . ILE A 1 101 ? 15.802 -8.871 -25.286 1.00 63.56 101 ILE A C 1
ATOM 796 O O . ILE A 1 101 ? 15.983 -8.868 -26.503 1.00 63.56 101 ILE A O 1
ATOM 800 N N . ILE A 1 102 ? 16.433 -9.727 -24.474 1.00 65.06 102 ILE A N 1
ATOM 801 C CA . ILE A 1 102 ? 17.366 -10.770 -24.930 1.00 65.06 102 ILE A CA 1
ATOM 802 C C . ILE A 1 102 ? 16.639 -11.801 -25.794 1.00 65.06 102 ILE A C 1
ATOM 804 O O . ILE A 1 102 ? 17.149 -12.168 -26.852 1.00 65.06 102 ILE A O 1
ATOM 808 N N . GLU A 1 103 ? 15.459 -12.245 -25.367 1.00 63.34 103 GLU A N 1
ATOM 809 C CA . GLU A 1 103 ? 14.646 -13.212 -26.106 1.00 63.34 103 GLU A CA 1
ATOM 810 C C . GLU A 1 103 ? 14.162 -12.627 -27.439 1.00 63.34 103 GLU A C 1
ATOM 812 O O . GLU A 1 103 ? 14.293 -13.271 -28.479 1.00 63.34 103 GLU A O 1
ATOM 817 N N . ALA A 1 104 ? 13.729 -11.363 -27.449 1.00 59.66 104 ALA A N 1
ATOM 818 C CA . ALA A 1 104 ? 13.362 -10.669 -28.681 1.00 59.66 104 ALA A CA 1
ATOM 819 C C . ALA A 1 104 ? 14.550 -10.476 -29.649 1.00 59.66 104 ALA A C 1
ATOM 821 O O . ALA A 1 104 ? 14.364 -10.473 -30.863 1.00 59.66 104 ALA A O 1
ATOM 822 N N . HIS A 1 105 ? 15.782 -10.353 -29.138 1.00 58.22 105 HIS A N 1
ATOM 823 C CA . HIS A 1 105 ? 16.999 -10.253 -29.958 1.00 58.22 105 HIS A CA 1
ATOM 824 C C . HIS A 1 105 ? 17.523 -11.599 -30.482 1.00 58.22 105 HIS A C 1
ATOM 826 O O . HIS A 1 105 ? 18.359 -11.604 -31.386 1.00 58.22 105 HIS A O 1
ATOM 832 N N . ARG A 1 106 ? 17.104 -12.735 -29.907 1.00 57.75 106 ARG A N 1
ATOM 833 C CA . ARG A 1 106 ? 17.721 -14.039 -30.194 1.00 57.75 106 ARG A CA 1
ATOM 834 C C . ARG A 1 106 ? 17.184 -14.759 -31.420 1.00 57.75 106 ARG A C 1
ATOM 836 O O . ARG A 1 106 ? 17.910 -15.606 -31.924 1.00 57.75 106 ARG A O 1
ATOM 843 N N . GLY A 1 107 ? 15.988 -14.450 -31.917 1.00 56.50 107 GLY A N 1
ATOM 844 C CA . GLY A 1 107 ? 15.445 -14.986 -33.179 1.00 56.50 107 GLY A CA 1
ATOM 845 C C . GLY A 1 107 ? 15.213 -16.509 -33.264 1.00 56.50 107 GLY A C 1
ATOM 846 O O . GLY A 1 107 ? 14.327 -16.933 -33.991 1.00 56.50 107 GLY A O 1
ATOM 847 N N . GLU A 1 108 ? 15.928 -17.350 -32.518 1.00 48.72 108 GLU A N 1
ATOM 848 C CA . GLU A 1 108 ? 15.805 -18.805 -32.529 1.00 48.72 108 GLU A CA 1
ATOM 849 C C . GLU A 1 108 ? 16.1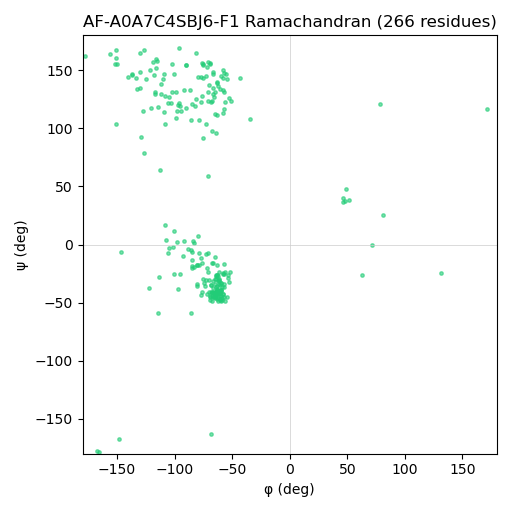81 -19.363 -31.148 1.00 48.72 108 GLU A C 1
ATOM 851 O O . GLU A 1 108 ? 17.355 -19.440 -30.792 1.00 48.72 108 GLU A O 1
ATOM 856 N N . LEU A 1 109 ? 15.180 -19.749 -30.353 1.00 38.91 109 LEU A N 1
ATOM 857 C CA . LEU A 1 109 ? 15.021 -21.100 -29.797 1.00 38.91 109 LEU A CA 1
ATOM 858 C C . LEU A 1 109 ? 13.891 -21.108 -28.760 1.00 38.91 109 LEU A C 1
ATOM 860 O O . LEU A 1 109 ? 13.987 -20.543 -27.678 1.00 38.91 109 LEU A O 1
ATOM 864 N N . THR A 1 110 ? 12.866 -21.883 -29.108 1.00 36.38 110 THR A N 1
ATOM 865 C CA . THR A 1 110 ? 11.654 -22.241 -28.360 1.00 36.38 110 THR A CA 1
ATOM 866 C C . THR A 1 110 ? 10.552 -21.187 -28.309 1.00 36.38 110 THR A C 1
ATOM 868 O O . THR A 1 110 ? 10.719 -20.071 -27.839 1.00 36.38 110 THR A O 1
ATOM 871 N N . GLN A 1 111 ? 9.386 -21.603 -28.815 1.00 40.19 111 GLN A N 1
ATOM 872 C CA . GLN A 1 111 ? 8.110 -20.927 -28.624 1.00 40.19 111 GLN A CA 1
ATOM 873 C C . GLN A 1 111 ? 7.966 -20.477 -27.162 1.00 40.19 111 GLN A C 1
ATOM 875 O O . GLN A 1 111 ? 8.373 -21.230 -26.267 1.00 40.19 111 GLN A O 1
ATOM 880 N N . PRO A 1 112 ? 7.366 -19.300 -26.902 1.00 37.44 112 PRO A N 1
ATOM 881 C CA . PRO A 1 112 ? 7.078 -18.883 -25.539 1.00 37.44 112 PRO A CA 1
ATOM 882 C C . PRO A 1 112 ? 6.307 -20.011 -24.849 1.00 37.44 112 PRO A C 1
ATOM 884 O O . PRO A 1 112 ? 5.311 -20.505 -25.381 1.00 37.44 112 PRO A O 1
ATOM 887 N N . LYS A 1 113 ? 6.793 -20.471 -23.687 1.00 38.88 113 LYS A N 1
ATOM 888 C CA . LYS A 1 113 ? 6.065 -21.453 -22.872 1.00 38.88 113 LYS A CA 1
ATOM 889 C C . LYS A 1 113 ? 4.628 -20.938 -22.686 1.00 38.88 113 LYS A C 1
ATOM 891 O O . LYS A 1 113 ? 4.478 -19.827 -22.160 1.00 38.88 113 LYS A O 1
ATOM 896 N N . PRO A 1 114 ? 3.590 -21.710 -23.063 1.00 35.06 114 PRO A N 1
ATOM 897 C CA . PRO A 1 114 ? 2.213 -21.357 -22.749 1.00 35.06 114 PRO A CA 1
ATOM 898 C C . PRO A 1 114 ? 2.118 -21.228 -21.226 1.00 35.06 114 PRO A C 1
ATOM 900 O O . PRO A 1 114 ? 2.383 -22.190 -20.506 1.00 35.06 114 PRO A O 1
ATOM 903 N N . GLY A 1 115 ? 1.876 -20.012 -20.743 1.00 41.81 115 GLY A N 1
ATOM 904 C CA . GLY A 1 115 ? 1.877 -19.674 -19.317 1.00 41.81 115 GLY A CA 1
ATOM 905 C C . GLY A 1 115 ? 2.685 -18.426 -18.961 1.00 41.81 115 GLY A C 1
ATOM 906 O O . GLY A 1 115 ? 2.349 -17.768 -17.984 1.00 41.81 115 GLY A O 1
ATOM 907 N N . VAL A 1 116 ? 3.687 -18.041 -19.764 1.00 42.78 116 VAL A N 1
ATOM 908 C CA . VAL A 1 116 ? 4.439 -16.788 -19.542 1.00 42.78 116 VAL A CA 1
ATOM 909 C C . VAL A 1 116 ? 3.621 -15.582 -20.016 1.00 42.78 116 VAL A C 1
ATOM 911 O O . VAL A 1 116 ? 3.483 -14.607 -19.289 1.00 42.78 116 VAL A O 1
ATOM 914 N N . GLU A 1 117 ? 2.969 -15.656 -21.180 1.00 35.78 117 GLU A N 1
ATOM 915 C CA . GLU A 1 117 ? 2.106 -14.560 -21.656 1.00 35.78 117 GLU A CA 1
ATOM 916 C C . GLU A 1 117 ? 0.833 -14.381 -20.811 1.00 35.78 117 GLU A C 1
ATOM 918 O O . GLU A 1 117 ? 0.409 -13.251 -20.573 1.00 35.78 117 GLU A O 1
ATOM 923 N N . GLU A 1 118 ? 0.253 -15.470 -20.299 1.00 35.78 118 GLU A N 1
ATOM 924 C CA . GLU A 1 118 ? -0.975 -15.430 -19.490 1.00 35.78 118 GLU A CA 1
ATOM 925 C C . GLU A 1 118 ? -0.713 -14.907 -18.067 1.00 35.78 118 GLU A C 1
ATOM 927 O O . GLU A 1 118 ? -1.531 -14.165 -17.523 1.00 35.78 118 GLU A O 1
ATOM 932 N N . SER A 1 119 ? 0.466 -15.190 -17.491 1.00 38.25 119 SER A N 1
ATOM 933 C CA . SER A 1 119 ? 0.870 -14.597 -16.212 1.00 38.25 119 SER A CA 1
ATOM 934 C C . SER A 1 119 ? 1.293 -13.131 -16.346 1.00 38.25 119 SER A C 1
ATOM 936 O O . SER A 1 119 ? 1.118 -12.371 -15.401 1.00 38.25 119 SER A O 1
ATOM 938 N N . ILE A 1 120 ? 1.838 -12.716 -17.499 1.00 38.44 120 ILE A N 1
ATOM 939 C CA . ILE A 1 120 ? 2.322 -11.342 -17.729 1.00 38.44 120 ILE A CA 1
ATOM 940 C C . ILE A 1 120 ? 1.176 -10.375 -18.066 1.00 38.44 120 ILE A C 1
ATOM 942 O O . ILE A 1 120 ? 1.218 -9.219 -17.648 1.00 38.44 120 ILE A O 1
ATOM 946 N N . LEU A 1 121 ? 0.125 -10.825 -18.764 1.00 36.81 121 LEU A N 1
ATOM 947 C CA . LEU A 1 121 ? -1.053 -9.993 -19.063 1.00 36.81 121 LEU A CA 1
ATOM 948 C C . LEU A 1 121 ? -1.925 -9.707 -17.825 1.00 36.81 121 LEU A C 1
ATOM 950 O O . LEU A 1 121 ? -2.629 -8.697 -17.794 1.00 36.81 121 LEU A O 1
ATOM 954 N N . ALA A 1 122 ? -1.866 -10.556 -16.796 1.00 38.69 122 ALA A N 1
ATOM 955 C CA . ALA A 1 122 ? -2.653 -10.395 -15.573 1.00 38.69 122 ALA A CA 1
ATOM 956 C C . ALA A 1 122 ? -2.062 -9.378 -14.571 1.00 38.69 122 ALA A C 1
ATOM 958 O O . ALA A 1 122 ? -2.783 -8.911 -13.690 1.00 38.69 122 ALA A O 1
ATOM 959 N N . GLU A 1 123 ? -0.779 -9.005 -14.681 1.00 43.28 123 GLU A N 1
ATOM 960 C CA . GLU A 1 123 ? -0.122 -8.141 -13.681 1.00 43.28 123 GLU A CA 1
ATOM 961 C C . GLU A 1 123 ? -0.456 -6.643 -13.807 1.00 43.28 123 GLU A C 1
ATOM 963 O O . GLU A 1 123 ? -0.295 -5.906 -12.834 1.00 43.28 123 GLU A O 1
ATOM 968 N N . ASP A 1 124 ? -0.981 -6.193 -14.952 1.00 41.97 124 ASP A N 1
ATOM 969 C CA . ASP A 1 124 ? -1.165 -4.761 -15.243 1.00 41.97 124 ASP A CA 1
ATOM 970 C C . ASP A 1 124 ? -2.610 -4.243 -15.061 1.00 41.97 124 ASP A C 1
ATOM 972 O O . ASP A 1 124 ? -2.852 -3.038 -15.155 1.00 41.97 124 ASP A O 1
ATOM 976 N N . PHE A 1 125 ? -3.571 -5.103 -14.703 1.00 41.59 125 PHE A N 1
ATOM 977 C CA . PHE A 1 125 ? -4.916 -4.682 -14.281 1.00 41.59 125 PHE A CA 1
ATOM 978 C C . PHE A 1 125 ? -5.142 -4.987 -12.806 1.00 41.59 125 PHE A C 1
ATOM 980 O O . PHE A 1 125 ? -6.022 -5.753 -12.414 1.00 41.59 125 PHE A O 1
ATOM 987 N N . VAL A 1 126 ? -4.364 -4.322 -11.959 1.00 56.19 126 VAL A N 1
ATOM 988 C CA . VAL A 1 126 ? -4.739 -4.166 -10.559 1.00 56.19 126 VAL A CA 1
ATOM 989 C C . VAL A 1 126 ? -6.022 -3.332 -10.527 1.00 56.19 126 VAL A C 1
ATOM 991 O O . VAL A 1 126 ? -5.981 -2.106 -10.636 1.00 56.19 126 VAL A O 1
ATOM 994 N N . LYS A 1 127 ? -7.178 -4.001 -10.455 1.00 60.84 127 LYS A N 1
ATOM 995 C CA . LYS A 1 127 ? -8.480 -3.338 -10.375 1.00 60.84 127 LYS A CA 1
ATOM 996 C C . LYS A 1 127 ? -8.469 -2.429 -9.151 1.00 60.84 127 LYS A C 1
ATOM 998 O O . LYS A 1 127 ? -8.328 -2.907 -8.025 1.00 60.84 127 LYS A O 1
ATOM 1003 N N . GLU A 1 128 ? -8.593 -1.120 -9.372 1.00 74.00 128 GLU A N 1
ATOM 1004 C CA . GLU A 1 128 ? -8.732 -0.193 -8.256 1.00 74.00 128 GLU A CA 1
ATOM 1005 C C . GLU A 1 128 ? -9.962 -0.595 -7.431 1.00 74.00 128 GLU A C 1
ATOM 1007 O O . GLU A 1 128 ? -11.020 -0.885 -8.003 1.00 74.00 128 GLU A O 1
ATOM 1012 N N . PRO A 1 129 ? -9.830 -0.657 -6.097 1.00 86.19 129 PRO A N 1
ATOM 1013 C CA . PRO A 1 129 ? -10.941 -1.020 -5.246 1.00 86.19 129 PRO A CA 1
ATOM 1014 C C . PRO A 1 129 ? -12.002 0.074 -5.308 1.00 86.19 129 PRO A C 1
ATOM 1016 O O . PRO A 1 129 ? -11.693 1.262 -5.442 1.00 86.19 129 PRO A O 1
ATOM 1019 N N . ASP A 1 130 ? -13.257 -0.331 -5.156 1.00 87.19 130 ASP A N 1
ATOM 1020 C CA . ASP A 1 130 ? -14.369 0.606 -5.106 1.00 87.19 130 ASP A CA 1
ATOM 1021 C C . ASP A 1 130 ? -14.151 1.652 -4.001 1.00 87.19 130 ASP A C 1
ATOM 1023 O O . ASP A 1 130 ? -13.603 1.381 -2.926 1.00 87.19 130 ASP A O 1
ATOM 1027 N N . VAL A 1 131 ? -14.632 2.864 -4.248 1.00 91.56 131 VAL A N 1
ATOM 1028 C CA . VAL A 1 131 ? -14.548 3.954 -3.278 1.00 91.56 131 VAL A CA 1
ATOM 1029 C C . VAL A 1 131 ? -15.652 3.809 -2.221 1.00 91.56 131 VAL A C 1
ATOM 1031 O O . VAL A 1 131 ? -16.766 3.381 -2.525 1.00 91.56 131 VAL A O 1
ATOM 1034 N N . VAL A 1 132 ? -15.356 4.168 -0.969 1.00 91.50 132 VAL A N 1
ATOM 1035 C CA . VAL A 1 132 ? -16.326 4.200 0.137 1.00 91.50 132 VAL A CA 1
ATOM 1036 C C . VAL A 1 132 ? -16.268 5.527 0.889 1.00 91.50 132 VAL A C 1
ATOM 1038 O O . VAL A 1 132 ? -15.191 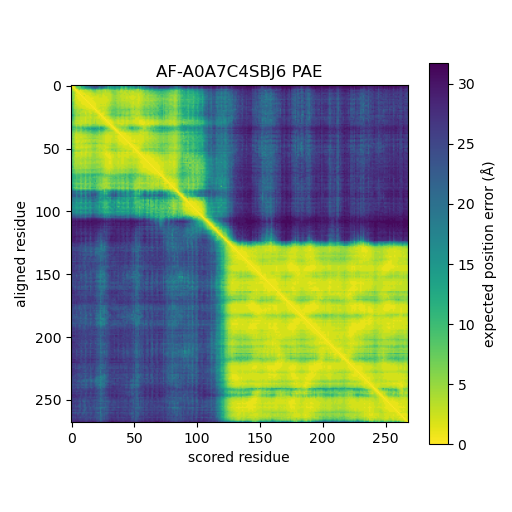6.037 1.210 1.00 91.50 132 VAL A O 1
ATOM 1041 N N . ARG A 1 133 ? -17.433 6.115 1.174 1.00 91.69 133 ARG A N 1
ATOM 1042 C CA . ARG A 1 133 ? -17.553 7.332 1.991 1.00 91.69 133 ARG A CA 1
ATOM 1043 C C . ARG A 1 133 ? -17.707 6.983 3.470 1.00 91.69 133 ARG A C 1
ATOM 1045 O O . ARG A 1 133 ? -18.256 5.943 3.822 1.00 91.69 133 ARG A O 1
ATOM 1052 N N . MET A 1 134 ? -17.318 7.901 4.354 1.00 90.94 134 MET A N 1
ATOM 1053 C CA . MET A 1 134 ? -17.457 7.710 5.807 1.00 90.94 134 MET A CA 1
ATOM 1054 C C . MET A 1 134 ? -18.907 7.434 6.238 1.00 90.94 134 MET A C 1
ATOM 1056 O O . MET A 1 134 ? -19.145 6.597 7.102 1.00 90.94 134 MET A O 1
ATOM 1060 N N . GLU A 1 135 ? -19.892 8.065 5.592 1.00 92.75 135 GLU A N 1
ATOM 1061 C CA . GLU A 1 135 ? -21.320 7.822 5.857 1.00 92.75 135 GLU A CA 1
ATOM 1062 C C . GLU A 1 135 ? -21.774 6.397 5.512 1.00 92.75 135 GLU A C 1
ATOM 1064 O O . GLU A 1 135 ? -22.717 5.885 6.111 1.00 92.75 135 GLU A O 1
ATOM 1069 N N . GLU A 1 136 ? -21.108 5.738 4.563 1.00 92.62 136 GLU A N 1
ATOM 1070 C CA . GLU A 1 136 ? -21.357 4.329 4.250 1.00 92.62 136 GLU A CA 1
ATOM 1071 C C . GLU A 1 136 ? -20.728 3.432 5.320 1.00 92.62 136 GLU A C 1
ATOM 1073 O O . GLU A 1 136 ? -21.393 2.525 5.816 1.00 92.62 136 GLU A O 1
ATOM 1078 N N . LEU A 1 137 ? -19.513 3.757 5.780 1.00 92.81 137 LEU A N 1
ATOM 1079 C CA . LEU A 1 137 ? -18.872 3.048 6.895 1.00 92.81 137 LEU A CA 1
ATOM 1080 C C . LEU A 1 137 ? -19.691 3.134 8.190 1.00 92.81 137 LEU A C 1
ATOM 1082 O O . LEU A 1 137 ? -19.757 2.166 8.940 1.00 92.81 137 LEU A O 1
ATOM 1086 N N . LYS A 1 138 ? -20.376 4.258 8.450 1.00 93.06 138 LYS A N 1
ATOM 1087 C CA . LYS A 1 138 ? -21.265 4.405 9.621 1.00 93.06 138 LYS A CA 1
ATOM 1088 C C . LYS A 1 138 ? -22.457 3.443 9.604 1.00 93.06 138 LYS A C 1
ATOM 1090 O O . LYS A 1 138 ? -22.989 3.153 10.680 1.00 93.06 138 LYS A O 1
ATOM 1095 N N . LYS A 1 139 ? -22.892 2.997 8.421 1.00 94.62 139 LYS A N 1
ATOM 1096 C CA . LYS A 1 139 ? -24.014 2.058 8.242 1.00 94.62 139 LYS A CA 1
ATOM 1097 C C . LYS A 1 139 ? -23.587 0.599 8.377 1.00 94.62 139 LYS A C 1
ATOM 1099 O O . LYS A 1 139 ? -24.440 -0.255 8.588 1.00 94.62 139 LYS A O 1
ATOM 1104 N N . MET A 1 140 ? -22.294 0.319 8.245 1.00 93.75 140 MET A N 1
ATOM 1105 C CA . MET A 1 140 ? -21.744 -1.012 8.463 1.00 93.75 140 MET A CA 1
ATOM 1106 C C . MET A 1 140 ? -21.769 -1.365 9.955 1.00 93.75 140 MET A C 1
ATOM 1108 O O . MET A 1 140 ? -21.814 -0.494 10.833 1.00 93.75 140 MET A O 1
ATOM 1112 N N . GLU A 1 141 ? -21.751 -2.665 10.239 1.00 96.06 141 GLU A N 1
ATOM 1113 C CA . GLU A 1 141 ? -21.675 -3.165 11.606 1.00 96.06 141 GLU A CA 1
ATOM 1114 C C . GLU A 1 141 ? -20.361 -2.715 12.258 1.00 96.06 141 GLU A C 1
ATOM 1116 O O . GLU A 1 141 ? -19.300 -2.755 11.638 1.00 96.06 141 GLU A O 1
ATOM 1121 N N . ASP A 1 142 ? -20.415 -2.261 13.511 1.00 97.19 142 ASP A N 1
ATOM 1122 C CA . ASP A 1 142 ? -19.184 -1.866 14.190 1.00 97.19 142 ASP A CA 1
ATOM 1123 C C . ASP A 1 142 ? -18.313 -3.096 14.498 1.00 97.19 142 ASP A C 1
ATOM 1125 O O . ASP A 1 142 ? -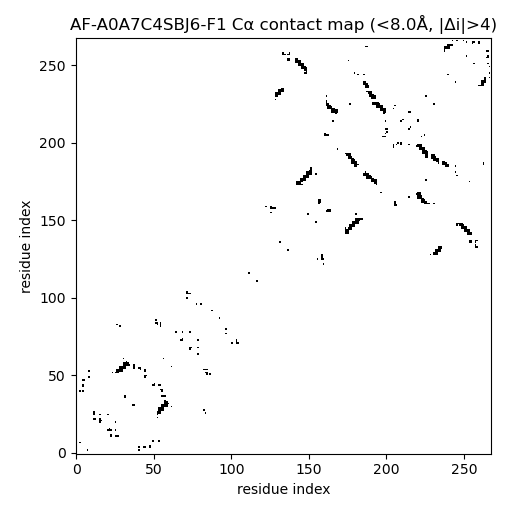18.782 -4.233 14.605 1.00 97.19 142 ASP A O 1
ATOM 1129 N N . GLY A 1 143 ? -17.011 -2.878 14.626 1.00 96.44 143 GLY A N 1
ATOM 1130 C CA . GLY A 1 143 ? -16.065 -3.958 14.857 1.00 96.44 143 GLY A CA 1
ATOM 1131 C C . GLY A 1 143 ? -14.639 -3.467 15.015 1.00 96.44 143 GLY A C 1
ATOM 1132 O O . GLY A 1 143 ? -14.297 -2.346 14.637 1.00 96.44 143 GLY A O 1
ATOM 1133 N N . ALA A 1 144 ? -13.796 -4.332 15.579 1.00 97.44 144 ALA A N 1
ATOM 1134 C CA . ALA A 1 144 ? -12.377 -4.054 15.736 1.00 97.44 144 ALA A CA 1
ATOM 1135 C C . ALA A 1 144 ? -11.695 -3.933 14.366 1.00 97.44 144 ALA A C 1
ATOM 1137 O O . ALA A 1 144 ? -11.847 -4.811 13.512 1.00 97.44 144 ALA A O 1
ATOM 1138 N N . VAL A 1 145 ? -10.916 -2.867 14.193 1.00 97.56 145 VAL A N 1
ATOM 1139 C CA . VAL A 1 145 ? -10.104 -2.596 13.006 1.00 97.56 145 VAL A CA 1
ATOM 1140 C C . VAL A 1 145 ? -8.634 -2.708 13.385 1.00 97.56 145 VAL A C 1
ATOM 1142 O O . VAL A 1 145 ? -8.186 -2.078 14.348 1.00 97.56 145 VAL A O 1
ATOM 1145 N N . LEU A 1 146 ? -7.878 -3.477 12.609 1.00 96.69 146 LEU A N 1
ATOM 1146 C CA . LEU A 1 146 ? -6.423 -3.494 12.660 1.00 96.69 146 LEU A CA 1
ATOM 1147 C C . LEU A 1 146 ? -5.864 -2.529 11.615 1.00 96.69 146 LEU A C 1
ATOM 1149 O O . LEU A 1 146 ? -6.017 -2.751 10.417 1.00 96.69 146 LEU A O 1
ATOM 1153 N N . ILE A 1 147 ? -5.194 -1.477 12.074 1.00 95.56 147 ILE A N 1
ATOM 1154 C CA . ILE A 1 147 ? -4.476 -0.533 11.223 1.00 95.56 147 ILE A CA 1
ATOM 1155 C C . ILE A 1 147 ? -3.048 -1.033 11.052 1.00 95.56 147 ILE A C 1
ATOM 1157 O O . ILE A 1 147 ? -2.289 -1.102 12.022 1.00 95.56 147 ILE A O 1
ATOM 1161 N N . CYS A 1 148 ? -2.665 -1.333 9.819 1.00 93.88 148 CYS A N 1
ATOM 1162 C CA . CYS A 1 148 ? -1.280 -1.575 9.443 1.00 93.88 148 CYS A CA 1
ATOM 1163 C C . CYS A 1 148 ? -0.700 -0.346 8.744 1.00 93.88 148 CYS A C 1
ATOM 1165 O O . CYS A 1 148 ? -1.429 0.453 8.161 1.00 93.88 148 CYS A O 1
ATOM 1167 N N . SER A 1 149 ? 0.620 -0.198 8.794 1.00 89.81 149 SER A N 1
ATOM 1168 C CA . SER A 1 149 ? 1.342 0.833 8.056 1.00 89.81 149 SER A CA 1
ATOM 1169 C C . SER A 1 149 ? 2.140 0.223 6.917 1.00 89.81 149 SER A C 1
ATOM 1171 O O . SER A 1 149 ? 2.638 -0.899 7.021 1.00 89.81 149 SER A O 1
ATOM 1173 N N . SER A 1 150 ? 2.271 0.971 5.826 1.00 86.19 150 SER A N 1
ATOM 1174 C CA . SER A 1 150 ? 3.179 0.611 4.746 1.00 86.19 150 SER A CA 1
ATOM 1175 C C . SER A 1 150 ? 3.718 1.808 3.999 1.00 86.19 150 SER A C 1
ATOM 1177 O O . SER A 1 150 ? 3.213 2.922 4.120 1.00 86.19 150 SER A O 1
ATOM 1179 N N . ARG A 1 151 ? 4.743 1.561 3.191 1.00 80.75 151 ARG A N 1
ATOM 1180 C CA . ARG A 1 151 ? 5.192 2.512 2.180 1.00 80.75 151 ARG A CA 1
ATOM 1181 C C . ARG A 1 151 ? 4.248 2.491 0.984 1.00 80.75 151 ARG A C 1
ATOM 1183 O O . ARG A 1 151 ? 3.572 1.493 0.735 1.00 80.75 151 ARG A O 1
ATOM 1190 N N . SER A 1 152 ? 4.233 3.590 0.240 1.00 77.88 152 SER A N 1
ATOM 1191 C CA . SER A 1 152 ? 3.371 3.752 -0.934 1.00 77.88 152 SER A CA 1
ATOM 1192 C C . SER A 1 152 ? 3.638 2.680 -1.997 1.00 77.88 152 SER A C 1
ATOM 1194 O O . SER A 1 152 ? 2.686 2.167 -2.583 1.00 77.88 152 SER A O 1
ATOM 1196 N N . GLU A 1 153 ? 4.898 2.266 -2.189 1.00 73.94 153 GLU A N 1
ATOM 1197 C CA . GLU A 1 153 ? 5.252 1.225 -3.165 1.00 73.94 153 GLU A CA 1
ATOM 1198 C C . GLU A 1 153 ? 4.605 -0.143 -2.877 1.00 73.94 153 GLU A C 1
ATOM 1200 O O . GLU A 1 153 ? 4.260 -0.883 -3.799 1.00 73.94 153 GLU A O 1
ATOM 1205 N N . ASN A 1 154 ? 4.355 -0.450 -1.603 1.00 83.62 154 ASN A N 1
ATOM 1206 C CA . ASN A 1 154 ? 3.870 -1.756 -1.162 1.00 83.62 154 ASN A CA 1
ATOM 1207 C C . ASN A 1 154 ? 2.344 -1.885 -1.236 1.00 83.62 154 ASN A C 1
ATOM 1209 O O . ASN A 1 154 ? 1.809 -2.967 -1.011 1.00 83.62 154 ASN A O 1
ATOM 1213 N N . VAL A 1 155 ? 1.619 -0.815 -1.575 1.00 87.94 155 VAL A N 1
ATOM 1214 C CA . VAL A 1 155 ? 0.160 -0.875 -1.761 1.00 87.94 155 VAL A CA 1
ATOM 1215 C C . VAL A 1 155 ? -0.207 -1.840 -2.893 1.00 87.94 155 VAL A C 1
ATOM 1217 O O . VAL A 1 155 ? -1.227 -2.516 -2.812 1.00 87.94 155 VAL A O 1
ATOM 1220 N N . LYS A 1 156 ? 0.651 -1.989 -3.911 1.00 86.00 156 LYS A N 1
ATOM 1221 C CA . LYS A 1 156 ? 0.434 -2.939 -5.015 1.00 86.00 156 LYS A CA 1
ATOM 1222 C C . LYS A 1 156 ? 0.265 -4.381 -4.529 1.00 86.00 156 LYS A C 1
ATOM 1224 O O . LYS A 1 156 ? -0.536 -5.108 -5.101 1.00 86.00 156 LYS A O 1
ATOM 1229 N N . PHE A 1 157 ? 0.960 -4.770 -3.456 1.00 87.94 157 PHE A N 1
ATOM 1230 C CA . PHE A 1 157 ? 0.803 -6.089 -2.839 1.00 87.94 157 PHE A CA 1
ATOM 1231 C C . PHE A 1 157 ? -0.632 -6.303 -2.340 1.00 87.94 157 PHE A C 1
ATOM 1233 O O . PHE A 1 157 ? -1.249 -7.314 -2.666 1.00 87.94 157 PHE A O 1
ATOM 1240 N N . LEU A 1 158 ? -1.181 -5.313 -1.621 1.00 93.44 158 LEU A N 1
ATOM 1241 C CA . LEU A 1 158 ? -2.556 -5.354 -1.116 1.00 93.44 158 LEU A CA 1
ATOM 1242 C C . LEU A 1 158 ? -3.554 -5.573 -2.246 1.00 93.44 158 LEU A C 1
ATOM 1244 O O . LEU A 1 158 ? -4.436 -6.420 -2.148 1.00 93.44 158 LEU A O 1
ATOM 1248 N N . LEU A 1 159 ? -3.405 -4.790 -3.311 1.00 89.44 159 LEU A N 1
ATOM 1249 C CA . LEU A 1 159 ? -4.347 -4.798 -4.417 1.00 89.44 159 LEU A CA 1
ATOM 1250 C C . LEU A 1 159 ? -4.215 -6.059 -5.288 1.00 89.44 159 LEU A C 1
ATOM 1252 O O . LEU A 1 159 ? -5.224 -6.569 -5.761 1.00 89.44 159 LEU A O 1
ATOM 1256 N N . LYS A 1 160 ? -2.991 -6.574 -5.480 1.00 85.38 160 LYS A N 1
ATOM 1257 C CA . LYS A 1 160 ? -2.720 -7.790 -6.265 1.00 85.38 160 LYS A CA 1
ATOM 1258 C C . LYS A 1 160 ? -3.282 -9.041 -5.594 1.00 85.38 160 LYS A C 1
ATOM 1260 O O . LYS A 1 160 ? -3.864 -9.880 -6.268 1.00 85.38 160 LYS A O 1
ATOM 1265 N N . PHE A 1 161 ? -3.092 -9.168 -4.283 1.00 91.00 161 PHE A N 1
ATOM 1266 C CA . PHE A 1 161 ? -3.387 -10.410 -3.564 1.00 91.00 161 PHE A CA 1
ATOM 1267 C C . PHE A 1 161 ? -4.659 -10.360 -2.718 1.00 91.00 161 PHE A C 1
ATOM 1269 O O . PHE A 1 161 ? -4.991 -11.355 -2.080 1.00 91.00 161 PHE A O 1
ATOM 1276 N N . ASN A 1 162 ? -5.341 -9.209 -2.662 1.00 93.44 162 ASN A N 1
ATOM 1277 C CA . ASN A 1 162 ? -6.438 -8.954 -1.723 1.00 93.44 162 ASN A CA 1
ATOM 1278 C C . ASN A 1 162 ? -6.061 -9.355 -0.277 1.00 93.44 162 ASN A C 1
ATOM 1280 O O . ASN A 1 162 ? -6.853 -9.920 0.480 1.00 93.44 162 ASN A O 1
ATOM 1284 N N . ALA A 1 163 ? -4.799 -9.113 0.087 1.00 95.56 163 ALA A N 1
ATOM 1285 C CA . ALA A 1 163 ? -4.193 -9.614 1.311 1.00 95.56 163 ALA A CA 1
ATOM 1286 C C . ALA A 1 163 ? -3.104 -8.671 1.833 1.00 95.56 163 ALA A C 1
ATOM 1288 O O . ALA A 1 163 ? -2.489 -7.922 1.077 1.00 95.56 163 ALA A O 1
ATOM 1289 N N . TRP A 1 164 ? -2.835 -8.715 3.137 1.00 95.88 164 TRP A N 1
ATOM 1290 C CA . TRP A 1 164 ? -1.820 -7.891 3.782 1.00 95.88 164 TRP A CA 1
ATOM 1291 C C . TRP A 1 164 ? -0.906 -8.686 4.708 1.00 95.88 164 TRP A C 1
ATOM 1293 O O . TRP A 1 164 ? -1.359 -9.455 5.553 1.00 95.88 164 TRP A O 1
ATOM 1303 N N . GLY A 1 165 ? 0.397 -8.451 4.596 1.00 91.00 165 GLY A N 1
ATOM 1304 C CA . GLY A 1 165 ? 1.407 -9.119 5.400 1.00 91.00 165 GLY A CA 1
ATOM 1305 C C . GLY A 1 165 ? 2.763 -8.423 5.306 1.00 91.00 165 GLY A C 1
ATOM 1306 O O . GLY A 1 165 ? 2.900 -7.383 4.674 1.00 91.00 165 GLY A O 1
ATOM 1307 N N . PHE A 1 166 ? 3.792 -8.938 5.963 1.00 91.56 166 PHE A N 1
ATOM 1308 C CA . PHE A 1 166 ? 3.753 -10.047 6.916 1.00 91.56 166 PHE A CA 1
ATOM 1309 C C . PHE A 1 166 ? 3.683 -9.486 8.336 1.00 91.56 166 PHE A C 1
ATOM 1311 O O . PHE A 1 166 ? 4.545 -8.708 8.752 1.00 91.56 166 PHE A O 1
ATOM 1318 N N . ILE A 1 167 ? 2.645 -9.854 9.089 1.00 90.81 167 ILE A N 1
ATOM 1319 C CA . ILE A 1 167 ? 2.391 -9.2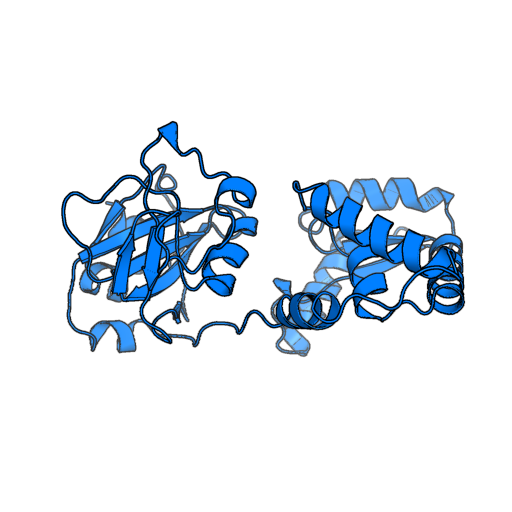84 10.417 1.00 90.81 167 ILE A CA 1
ATOM 1320 C C . ILE A 1 167 ? 2.510 -10.331 11.518 1.00 90.81 167 ILE A C 1
ATOM 1322 O O . ILE A 1 167 ? 2.341 -11.524 11.291 1.00 90.81 167 ILE A O 1
ATOM 1326 N N . ARG A 1 168 ? 2.760 -9.893 12.753 1.00 89.38 168 ARG A N 1
ATOM 1327 C CA . ARG A 1 168 ? 2.614 -10.783 13.911 1.00 89.38 168 ARG A CA 1
ATOM 1328 C C . ARG A 1 168 ? 1.145 -11.143 14.104 1.00 89.38 168 ARG A C 1
ATOM 1330 O O . ARG A 1 168 ? 0.276 -10.300 13.884 1.00 89.38 168 ARG A O 1
ATOM 1337 N N . GLN A 1 169 ? 0.887 -12.361 14.571 1.00 88.62 169 GLN A N 1
ATOM 1338 C CA . GLN A 1 169 ? -0.468 -12.824 14.848 1.00 88.62 169 GLN A CA 1
ATOM 1339 C C . GLN A 1 169 ? -1.189 -11.878 15.830 1.00 88.62 169 GLN A C 1
ATOM 1341 O O . GLN A 1 169 ? -0.688 -11.643 16.937 1.00 88.62 169 GLN A O 1
ATOM 1346 N N . PRO A 1 170 ? -2.354 -11.321 15.448 1.00 88.00 170 PRO A N 1
ATOM 1347 C CA . PRO A 1 170 ? -3.169 -10.517 16.349 1.00 88.00 170 PRO A CA 1
ATOM 1348 C C . PRO A 1 170 ? -3.611 -11.312 17.580 1.00 88.00 170 PRO A C 1
ATOM 1350 O O . PRO A 1 170 ? -3.922 -12.497 17.489 1.00 88.00 170 PRO A O 1
ATOM 1353 N N . ARG A 1 171 ? -3.705 -10.647 18.740 1.00 86.06 171 ARG A N 1
ATOM 1354 C CA . ARG A 1 171 ? -4.210 -11.277 19.979 1.00 86.06 171 ARG A CA 1
ATOM 1355 C C . ARG A 1 171 ? -5.690 -11.652 19.888 1.00 86.06 171 ARG A C 1
ATOM 1357 O O . ARG A 1 171 ? -6.130 -12.589 20.543 1.00 86.06 171 ARG A O 1
ATOM 1364 N N . LYS A 1 172 ? -6.460 -10.876 19.127 1.00 89.19 172 LYS A N 1
ATOM 1365 C CA . LYS A 1 172 ? -7.872 -11.112 18.822 1.00 89.19 172 LYS A CA 1
ATOM 1366 C C . LYS A 1 172 ? -8.073 -10.905 17.332 1.00 89.19 172 LYS A C 1
ATOM 1368 O O . LYS A 1 172 ? -7.455 -10.001 16.770 1.00 89.19 172 LYS A O 1
ATOM 1373 N N . MET A 1 173 ? -8.939 -11.716 16.732 1.00 91.88 173 MET A N 1
ATOM 1374 C CA . MET A 1 173 ? -9.299 -11.588 15.325 1.00 91.88 173 MET A CA 1
ATOM 1375 C C . MET A 1 173 ? -10.026 -10.251 15.109 1.00 91.88 173 MET A C 1
ATOM 1377 O O . MET A 1 173 ? -11.117 -10.070 15.659 1.00 91.88 173 MET A O 1
ATOM 1381 N N . PRO A 1 174 ? -9.432 -9.291 14.379 1.00 95.75 174 PRO A N 1
ATOM 1382 C CA . PRO A 1 174 ? -10.134 -8.078 14.000 1.00 95.75 174 PRO A CA 1
ATOM 1383 C C . PRO A 1 174 ? -11.174 -8.418 12.934 1.00 95.75 174 PRO A C 1
ATOM 1385 O O . PRO A 1 174 ? -10.999 -9.355 12.158 1.00 95.75 174 PRO A O 1
ATOM 1388 N N . ARG A 1 175 ? -12.245 -7.630 12.871 1.00 97.81 175 ARG A N 1
ATOM 1389 C CA . ARG A 1 175 ? -13.232 -7.752 11.794 1.00 97.81 175 ARG A CA 1
ATOM 1390 C C . ARG A 1 175 ? -12.765 -7.047 10.530 1.00 97.81 175 ARG A C 1
ATOM 1392 O O . ARG A 1 175 ? -13.027 -7.505 9.423 1.00 97.81 175 ARG A O 1
ATOM 1399 N N . TYR A 1 176 ? -12.075 -5.929 10.717 1.00 98.25 176 TYR A N 1
ATOM 1400 C CA . TYR A 1 176 ? -11.654 -5.052 9.643 1.00 98.25 176 TYR A CA 1
ATOM 1401 C C . TYR A 1 176 ? -10.142 -4.884 9.632 1.00 98.25 176 TYR A C 1
ATOM 1403 O O . TYR A 1 176 ? -9.469 -4.888 10.666 1.00 98.25 176 TYR A O 1
ATOM 1411 N N . PHE A 1 177 ? -9.628 -4.668 8.437 1.00 97.88 177 PHE A N 1
ATOM 1412 C CA . PHE A 1 177 ? -8.275 -4.236 8.158 1.00 97.88 177 PHE A CA 1
ATOM 1413 C C . PHE A 1 177 ? -8.324 -2.801 7.636 1.00 97.88 177 PHE A C 1
ATOM 1415 O O . PHE A 1 177 ? -9.222 -2.463 6.867 1.00 97.88 177 PHE A O 1
ATOM 1422 N N . ALA A 1 178 ? -7.353 -1.973 8.012 1.00 97.69 178 ALA A N 1
ATOM 1423 C CA . ALA A 1 178 ? -7.137 -0.677 7.389 1.00 97.69 178 ALA A CA 1
ATOM 1424 C C . ALA A 1 178 ? -5.648 -0.423 7.138 1.00 97.69 178 ALA A C 1
ATOM 1426 O O . ALA A 1 178 ? -4.795 -0.836 7.928 1.00 97.69 178 ALA A O 1
ATOM 1427 N N . LEU A 1 179 ? -5.333 0.283 6.050 1.00 97.00 179 LEU A N 1
ATOM 1428 C CA . LEU A 1 179 ? -3.956 0.580 5.667 1.00 97.00 179 LEU A CA 1
ATOM 1429 C C . LEU A 1 179 ? -3.657 2.077 5.742 1.00 97.00 179 LEU A C 1
ATOM 1431 O O . LEU A 1 179 ? -4.233 2.882 5.006 1.00 97.00 179 LEU A O 1
ATOM 1435 N N . TYR A 1 180 ? -2.700 2.422 6.601 1.00 95.00 180 TYR A N 1
ATOM 1436 C CA . TYR A 1 180 ? -2.002 3.698 6.580 1.00 95.00 180 TYR A CA 1
ATOM 1437 C C . TYR A 1 180 ? -0.881 3.641 5.547 1.00 95.00 180 TYR A C 1
ATOM 1439 O O . TYR A 1 180 ? 0.053 2.842 5.666 1.00 95.00 180 TYR A O 1
ATOM 1447 N N . VAL A 1 181 ? -0.964 4.513 4.552 1.00 91.94 181 VAL A N 1
ATOM 1448 C CA . VAL A 1 181 ? 0.068 4.683 3.539 1.00 91.94 181 VAL A CA 1
ATOM 1449 C C . VAL A 1 181 ? 0.971 5.828 3.971 1.00 91.94 181 VAL A C 1
ATOM 1451 O O . VAL A 1 181 ? 0.528 6.956 4.176 1.00 91.94 181 VAL A O 1
ATOM 1454 N N . GLY A 1 182 ? 2.249 5.512 4.154 1.00 82.81 182 GLY A N 1
ATOM 1455 C CA . GLY A 1 182 ? 3.286 6.446 4.564 1.00 82.81 182 GLY A CA 1
ATOM 1456 C C . GLY A 1 182 ? 3.602 7.486 3.492 1.00 82.81 182 GLY A C 1
ATOM 1457 O O . GLY A 1 182 ? 2.841 7.717 2.554 1.00 82.81 182 GLY A O 1
ATOM 1458 N N . ARG A 1 183 ? 4.749 8.152 3.634 1.00 75.12 183 ARG A N 1
ATOM 1459 C CA . ARG A 1 183 ? 5.142 9.227 2.715 1.00 75.12 183 ARG A CA 1
ATOM 1460 C C . ARG A 1 183 ? 5.197 8.742 1.246 1.00 75.12 183 ARG A C 1
ATOM 1462 O O . ARG A 1 183 ? 5.523 7.577 1.004 1.00 75.12 183 ARG A O 1
ATOM 1469 N N . PRO A 1 184 ? 4.880 9.620 0.275 1.00 76.56 184 PRO A N 1
ATOM 1470 C CA . PRO A 1 184 ? 4.440 11.009 0.459 1.00 76.56 184 PRO A CA 1
ATOM 1471 C C . PRO A 1 184 ? 2.971 11.150 0.898 1.00 76.56 184 PRO A C 1
ATOM 1473 O O . PRO A 1 184 ? 2.589 12.229 1.337 1.00 76.56 184 PRO A O 1
ATOM 1476 N N . ARG A 1 185 ? 2.164 10.080 0.850 1.00 81.81 185 ARG A N 1
ATOM 1477 C CA . ARG A 1 185 ? 0.713 10.145 1.085 1.00 81.81 185 ARG A CA 1
ATOM 1478 C C . ARG A 1 185 ? 0.337 10.464 2.536 1.00 81.81 185 ARG A C 1
ATOM 1480 O O . ARG A 1 185 ? -0.505 11.319 2.774 1.00 81.81 185 ARG A O 1
ATOM 1487 N N . SER A 1 186 ? 1.010 9.823 3.492 1.00 83.62 186 SER A N 1
ATOM 1488 C CA . SER A 1 186 ? 0.868 10.039 4.945 1.00 83.62 186 SER A CA 1
ATOM 1489 C C . SER A 1 186 ? -0.587 10.047 5.438 1.00 83.62 186 SER A C 1
ATOM 1491 O O . SER A 1 186 ? -1.004 10.939 6.178 1.00 83.62 186 SER A O 1
ATOM 1493 N N . GLN A 1 187 ? -1.376 9.058 5.019 1.00 93.00 187 GLN A N 1
ATOM 1494 C CA . GLN A 1 187 ? -2.812 9.010 5.292 1.00 93.00 187 GLN A CA 1
ATOM 1495 C C . GLN A 1 187 ? -3.353 7.574 5.341 1.00 93.00 187 GLN A C 1
ATOM 1497 O O . GLN A 1 187 ? -2.782 6.653 4.760 1.00 93.00 187 GLN A O 1
ATOM 1502 N N . LEU A 1 188 ? -4.461 7.367 6.053 1.00 95.88 188 LEU A N 1
ATOM 1503 C CA . LEU A 1 188 ? -5.227 6.120 6.015 1.00 95.88 188 LEU A CA 1
ATOM 1504 C C . LEU A 1 188 ? -6.061 6.087 4.734 1.00 95.88 188 LEU A C 1
ATOM 1506 O O . LEU A 1 188 ? -6.864 6.992 4.517 1.00 95.88 188 LEU A O 1
ATOM 1510 N N . GLU A 1 189 ? -5.880 5.063 3.900 1.00 94.56 189 GLU A N 1
ATOM 1511 C CA . GLU A 1 189 ? -6.450 5.041 2.541 1.00 94.56 189 GLU A CA 1
ATOM 1512 C C . GLU A 1 189 ? -7.365 3.871 2.253 1.00 94.56 189 GLU A C 1
ATOM 1514 O O . GLU A 1 189 ? -8.341 4.038 1.527 1.00 94.56 189 GLU A O 1
ATOM 1519 N N . TYR A 1 190 ? -7.041 2.693 2.774 1.00 97.12 190 TYR A N 1
ATOM 1520 C CA . TYR A 1 190 ? -7.749 1.469 2.426 1.00 97.12 190 TYR A CA 1
ATOM 1521 C C . TYR A 1 190 ? -8.402 0.879 3.656 1.00 97.12 190 TYR A C 1
ATOM 1523 O O . TYR A 1 190 ? -7.848 0.952 4.756 1.00 97.12 190 TYR A O 1
ATOM 1531 N N . ILE A 1 191 ? -9.560 0.269 3.447 1.00 97.75 191 ILE A N 1
ATOM 1532 C CA . ILE A 1 191 ? -10.281 -0.491 4.458 1.00 97.75 191 ILE A CA 1
ATOM 1533 C C . ILE A 1 191 ? -10.884 -1.739 3.819 1.00 97.75 191 ILE A C 1
ATOM 1535 O O . ILE A 1 191 ? -11.299 -1.696 2.666 1.00 97.75 191 ILE A O 1
ATOM 1539 N N . GLY A 1 192 ? -10.921 -2.852 4.543 1.00 97.44 192 GLY A N 1
ATOM 1540 C CA . GLY A 1 192 ? -11.524 -4.093 4.065 1.00 97.44 192 GLY A CA 1
ATOM 1541 C C . GLY A 1 192 ? -11.965 -4.996 5.206 1.00 97.44 192 GLY A C 1
ATOM 1542 O O . GLY A 1 192 ? -11.552 -4.811 6.353 1.00 97.44 192 GLY A O 1
ATOM 1543 N N . GLU A 1 193 ? -12.813 -5.971 4.900 1.00 97.69 193 GLU A N 1
ATOM 1544 C CA . GLU A 1 193 ? -13.210 -6.998 5.860 1.00 97.69 193 GLU A CA 1
ATOM 1545 C C . GLU A 1 193 ? -12.207 -8.140 5.846 1.00 97.69 193 GLU A C 1
ATOM 1547 O O . GLU A 1 193 ? -11.840 -8.643 4.787 1.00 97.69 193 GLU A O 1
ATOM 1552 N N . ILE A 1 194 ? -11.782 -8.570 7.030 1.00 98.00 194 ILE A N 1
ATOM 1553 C CA . ILE A 1 194 ? -10.904 -9.726 7.166 1.00 98.00 194 ILE A CA 1
ATOM 1554 C C . ILE A 1 194 ? -11.747 -10.986 6.964 1.00 98.00 194 ILE A C 1
ATOM 1556 O O . ILE A 1 194 ? -12.775 -11.165 7.619 1.00 98.00 194 ILE A O 1
ATOM 1560 N N . ASP A 1 195 ? -11.298 -11.855 6.062 1.00 96.81 195 ASP A N 1
ATOM 1561 C CA . ASP A 1 195 ? -11.823 -13.212 5.928 1.00 96.81 195 ASP A CA 1
ATOM 1562 C C . ASP A 1 195 ? -11.099 -14.138 6.908 1.00 96.81 195 ASP A C 1
ATOM 1564 O O . ASP A 1 195 ? -11.693 -14.712 7.821 1.00 96.81 195 ASP A O 1
ATOM 1568 N N . ARG A 1 196 ? -9.770 -14.218 6.777 1.00 95.56 196 ARG A N 1
ATOM 1569 C CA . ARG A 1 196 ? -8.929 -15.124 7.565 1.00 95.56 196 ARG A CA 1
ATOM 1570 C C . ARG A 1 196 ? -7.522 -14.574 7.773 1.00 95.56 196 ARG A C 1
ATOM 1572 O O . ARG A 1 196 ? -7.062 -13.700 7.044 1.00 95.56 196 ARG A O 1
ATOM 1579 N N . ILE A 1 197 ? -6.833 -15.110 8.776 1.00 95.75 197 ILE A N 1
ATOM 1580 C CA . ILE A 1 197 ? -5.406 -14.876 9.006 1.00 95.75 197 ILE A CA 1
ATOM 1581 C C . ILE A 1 197 ? -4.720 -16.233 8.940 1.00 95.75 197 ILE A C 1
ATOM 1583 O O . ILE A 1 197 ? -5.022 -17.110 9.747 1.00 95.75 197 ILE A O 1
ATOM 1587 N N . ILE A 1 198 ? -3.829 -16.400 7.971 1.00 95.06 198 ILE A N 1
ATOM 1588 C CA . ILE A 1 198 ? -3.221 -17.690 7.629 1.00 95.06 198 ILE A CA 1
ATOM 1589 C C . ILE A 1 198 ? -1.700 -17.603 7.632 1.00 95.06 198 ILE A C 1
ATOM 1591 O O . ILE A 1 198 ? -1.107 -16.519 7.695 1.00 95.06 198 ILE A O 1
ATOM 1595 N N . ASP A 1 199 ? -1.065 -18.769 7.594 1.00 94.06 199 ASP A N 1
ATOM 1596 C CA . ASP A 1 199 ? 0.356 -18.847 7.300 1.00 94.06 199 ASP A CA 1
ATOM 1597 C C . ASP A 1 199 ? 0.611 -18.489 5.825 1.00 94.06 199 ASP A C 1
ATOM 1599 O O . ASP A 1 199 ? -0.149 -18.936 4.967 1.00 94.06 199 ASP A O 1
ATOM 1603 N N . PRO A 1 200 ? 1.647 -17.701 5.491 1.00 91.44 200 PRO A N 1
ATOM 1604 C CA . PRO A 1 200 ? 1.970 -17.396 4.100 1.00 91.44 200 PRO A CA 1
ATOM 1605 C C . PRO A 1 200 ? 2.240 -18.622 3.225 1.00 91.44 200 PRO A C 1
ATOM 1607 O O . PRO A 1 200 ? 2.040 -18.535 2.017 1.00 91.44 200 PRO A O 1
ATOM 1610 N N . LYS A 1 201 ? 2.672 -19.745 3.822 1.00 89.25 201 LYS A N 1
ATOM 1611 C CA . LYS A 1 201 ? 2.903 -21.022 3.124 1.00 89.25 201 LYS A CA 1
ATOM 1612 C C . LYS A 1 201 ? 1.692 -21.956 3.118 1.00 89.25 201 LYS A C 1
ATOM 1614 O O . LYS A 1 201 ? 1.800 -23.091 2.658 1.00 89.25 201 LYS A O 1
ATOM 1619 N N . ASP A 1 202 ? 0.559 -21.518 3.660 1.00 91.81 202 ASP A N 1
ATOM 1620 C CA . ASP A 1 202 ? -0.678 -22.290 3.613 1.00 91.81 202 ASP A CA 1
ATOM 1621 C C . ASP A 1 202 ? -1.129 -22.475 2.147 1.00 91.81 202 ASP A C 1
ATOM 1623 O O . ASP A 1 202 ? -1.063 -21.514 1.378 1.00 91.81 202 ASP A O 1
ATOM 1627 N N . PRO A 1 203 ? -1.615 -23.660 1.732 1.00 87.50 203 PRO A N 1
ATOM 1628 C CA . PRO A 1 203 ? -2.140 -23.871 0.380 1.00 87.50 203 PRO A CA 1
ATOM 1629 C C . PRO A 1 203 ? -3.281 -22.922 -0.019 1.00 87.50 203 PRO A C 1
ATOM 1631 O O . PRO A 1 203 ? -3.508 -22.708 -1.206 1.00 87.50 203 PRO A O 1
ATOM 1634 N N . ALA A 1 204 ? -4.007 -22.360 0.952 1.00 88.06 204 ALA A N 1
ATOM 1635 C CA . ALA A 1 204 ? -5.041 -21.352 0.731 1.00 88.06 204 ALA A CA 1
ATOM 1636 C C . ALA A 1 204 ? -4.488 -19.915 0.633 1.00 88.06 204 ALA A C 1
ATOM 1638 O O . ALA A 1 204 ? -5.269 -18.965 0.542 1.00 88.06 204 ALA A O 1
ATOM 1639 N N . SER A 1 205 ? -3.165 -19.732 0.693 1.00 90.31 205 SER A N 1
ATOM 1640 C CA . SER A 1 205 ? -2.517 -18.433 0.532 1.00 90.31 205 SER A CA 1
ATOM 1641 C C . SER A 1 205 ? -2.700 -17.905 -0.893 1.00 90.31 205 SER A C 1
ATOM 1643 O O . SER A 1 205 ? -2.369 -18.608 -1.848 1.00 90.31 205 SER A O 1
ATOM 1645 N N . PRO A 1 206 ? -3.155 -16.649 -1.072 1.00 86.62 206 PRO A N 1
ATOM 1646 C CA . PRO A 1 206 ? -3.182 -16.016 -2.389 1.00 86.62 206 PRO A CA 1
ATOM 1647 C C . PRO A 1 206 ? -1.774 -15.665 -2.902 1.00 86.62 206 PRO A C 1
ATOM 1649 O O . PRO A 1 206 ? -1.628 -15.221 -4.038 1.00 86.62 206 PRO A O 1
ATOM 1652 N N . VAL A 1 207 ? -0.734 -15.829 -2.076 1.00 86.44 207 VAL A N 1
ATOM 1653 C CA . VAL A 1 207 ? 0.655 -15.499 -2.404 1.00 86.44 207 VAL A CA 1
ATOM 1654 C C . VAL A 1 207 ? 1.444 -16.792 -2.586 1.00 86.44 207 VAL A C 1
ATOM 1656 O O . VAL A 1 207 ? 1.822 -17.420 -1.600 1.00 86.44 207 VAL A O 1
ATOM 1659 N N . SER A 1 208 ? 1.724 -17.173 -3.835 1.00 83.06 208 SER A N 1
ATOM 1660 C CA . SER A 1 208 ? 2.409 -18.441 -4.143 1.00 83.06 208 SER A CA 1
ATOM 1661 C C . SER A 1 208 ? 3.864 -18.492 -3.659 1.00 83.06 208 SER A C 1
ATOM 1663 O O . SER A 1 208 ? 4.304 -19.532 -3.184 1.00 83.06 208 SER A O 1
ATOM 1665 N N . ASN A 1 209 ? 4.593 -17.371 -3.744 1.00 84.38 209 ASN A N 1
ATOM 1666 C CA . ASN A 1 209 ? 5.999 -17.254 -3.333 1.00 84.38 209 ASN A CA 1
ATOM 1667 C C . ASN A 1 209 ? 6.164 -16.087 -2.341 1.00 84.38 209 ASN A C 1
ATOM 1669 O O . ASN A 1 209 ? 6.549 -14.985 -2.740 1.00 84.38 209 ASN A O 1
ATOM 1673 N N . PRO A 1 210 ? 5.811 -16.254 -1.058 1.00 80.56 210 PRO A N 1
ATOM 1674 C CA . PRO A 1 210 ? 5.856 -15.160 -0.088 1.00 80.56 210 PRO A CA 1
ATOM 1675 C C . PRO A 1 210 ? 7.277 -14.619 0.162 1.00 80.56 210 PRO A C 1
ATOM 1677 O O . PRO A 1 210 ? 7.430 -13.442 0.495 1.00 80.56 210 PRO A O 1
ATOM 1680 N N . GLU A 1 211 ? 8.317 -15.431 -0.040 1.00 82.88 211 GLU A N 1
ATOM 1681 C CA . GLU A 1 211 ? 9.728 -15.038 0.070 1.00 82.88 211 GLU A CA 1
ATOM 1682 C C . GLU A 1 211 ? 10.117 -13.936 -0.927 1.00 82.88 211 GLU A C 1
ATOM 1684 O O . GLU A 1 211 ? 10.868 -13.030 -0.563 1.00 82.88 211 GLU A O 1
ATOM 1689 N N . ASP A 1 212 ? 9.525 -13.931 -2.129 1.00 80.88 212 ASP A N 1
ATOM 1690 C CA . ASP A 1 212 ? 9.737 -12.885 -3.146 1.00 80.88 212 ASP A CA 1
ATOM 1691 C C . ASP A 1 212 ? 9.256 -11.502 -2.661 1.00 80.88 212 ASP A C 1
ATOM 1693 O O . ASP A 1 212 ? 9.655 -10.463 -3.191 1.00 80.88 212 ASP A O 1
ATOM 1697 N N . TYR A 1 213 ? 8.413 -11.481 -1.621 1.00 79.50 213 TYR A N 1
ATOM 1698 C CA . TYR A 1 213 ? 7.849 -10.283 -0.997 1.00 79.50 213 TYR A CA 1
ATOM 1699 C C . TYR A 1 213 ? 8.438 -10.005 0.396 1.00 79.50 213 TYR A C 1
ATOM 1701 O O . TYR A 1 213 ? 7.869 -9.232 1.171 1.00 79.50 213 TYR A O 1
ATOM 1709 N N . GLY A 1 214 ? 9.581 -10.616 0.727 1.00 78.19 214 GLY A N 1
ATOM 1710 C CA . GLY A 1 214 ? 10.299 -10.371 1.980 1.00 78.19 214 GLY A CA 1
ATOM 1711 C C . GLY A 1 214 ? 9.738 -11.128 3.186 1.00 78.19 214 GLY A C 1
ATOM 1712 O O . GLY A 1 214 ? 9.895 -10.674 4.322 1.00 78.19 214 GLY A O 1
ATOM 1713 N N . TYR A 1 215 ? 9.061 -12.257 2.962 1.00 82.12 215 TYR A N 1
ATOM 1714 C CA . TYR A 1 215 ? 8.719 -13.176 4.043 1.00 82.12 215 TYR A CA 1
ATOM 1715 C C . TYR A 1 215 ? 9.960 -13.892 4.570 1.00 82.12 215 TYR A C 1
ATOM 1717 O O . TYR A 1 215 ? 10.706 -14.491 3.799 1.00 82.12 215 TYR A O 1
ATOM 1725 N N . ASP A 1 216 ? 10.116 -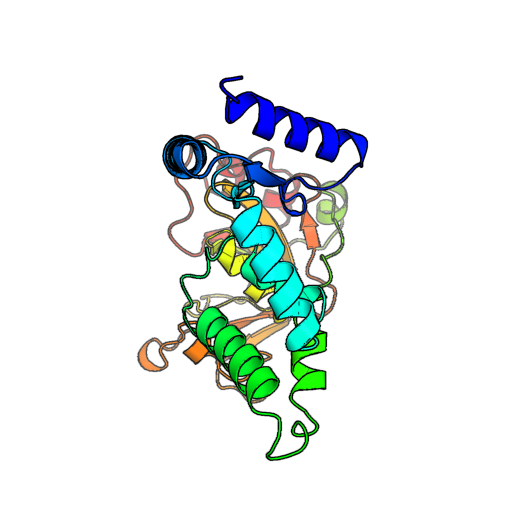13.903 5.892 1.00 83.62 216 ASP A N 1
ATOM 1726 C CA . ASP A 1 216 ? 11.069 -14.762 6.585 1.00 83.62 216 ASP A CA 1
ATOM 1727 C C . ASP A 1 216 ? 10.299 -15.853 7.361 1.00 83.62 216 ASP A C 1
ATOM 1729 O O . ASP A 1 216 ? 9.586 -15.534 8.325 1.00 83.62 216 ASP A O 1
ATOM 1733 N N . PRO A 1 217 ? 10.434 -17.140 6.978 1.00 83.75 217 PRO A N 1
ATOM 1734 C CA . PRO A 1 217 ? 9.793 -18.257 7.672 1.00 83.75 217 PRO A CA 1
ATOM 1735 C C . PRO A 1 217 ? 10.165 -18.370 9.157 1.00 83.75 217 PRO A C 1
ATOM 1737 O O . PRO A 1 217 ? 9.390 -18.915 9.943 1.00 83.75 217 PRO A O 1
ATOM 1740 N N . SER A 1 218 ? 11.327 -17.850 9.565 1.00 85.12 218 SER A N 1
ATOM 1741 C CA . SER A 1 218 ? 11.781 -17.896 10.959 1.00 85.12 218 SER A CA 1
ATOM 1742 C C . SER A 1 218 ? 10.999 -16.952 11.879 1.00 85.12 218 SER A C 1
ATOM 1744 O O . SER A 1 218 ? 10.944 -17.167 13.090 1.00 85.12 218 SER A O 1
ATOM 1746 N N . GLU A 1 219 ? 10.329 -15.937 11.325 1.00 85.69 219 GLU A N 1
ATOM 1747 C CA . GLU A 1 219 ? 9.630 -14.918 12.110 1.00 85.69 219 GLU A CA 1
ATOM 1748 C C . GLU A 1 219 ? 8.177 -15.295 12.458 1.00 85.69 219 GLU A C 1
ATOM 1750 O O . GLU A 1 219 ? 7.505 -14.544 13.174 1.00 85.69 219 GLU A O 1
ATOM 1755 N N . ASN A 1 220 ? 7.673 -16.437 11.958 1.00 88.06 220 ASN A N 1
ATOM 1756 C CA . ASN A 1 220 ? 6.295 -16.928 12.148 1.00 88.06 220 ASN A CA 1
ATOM 1757 C C . ASN A 1 220 ? 5.225 -15.837 11.915 1.00 88.06 220 ASN A C 1
ATOM 1759 O O . ASN A 1 220 ? 4.217 -15.730 12.625 1.00 88.06 220 ASN A O 1
ATOM 1763 N N . LYS A 1 221 ? 5.472 -14.966 10.934 1.00 92.44 221 LYS A N 1
ATOM 1764 C CA . LYS A 1 221 ? 4.525 -13.922 10.547 1.00 92.44 221 LYS A CA 1
ATOM 1765 C C . LYS A 1 221 ? 3.368 -14.515 9.743 1.00 92.44 221 LYS A C 1
ATOM 1767 O O . LYS A 1 221 ? 3.494 -15.562 9.116 1.00 92.44 221 LYS A O 1
ATOM 1772 N N . LYS A 1 222 ? 2.234 -13.822 9.776 1.00 94.38 222 LYS A N 1
ATOM 1773 C CA . LYS A 1 222 ? 0.964 -14.215 9.168 1.00 94.38 222 LYS A CA 1
ATOM 1774 C C . LYS A 1 222 ? 0.544 -13.252 8.067 1.00 94.38 222 LYS A C 1
ATOM 1776 O O . LYS A 1 222 ? 0.985 -12.097 8.025 1.00 94.38 222 LYS A O 1
ATOM 1781 N N . LEU A 1 223 ? -0.331 -13.756 7.207 1.00 95.75 223 LEU A N 1
ATOM 1782 C CA . LEU A 1 223 ? -0.982 -13.028 6.130 1.00 95.75 223 LEU A CA 1
ATOM 1783 C C . LEU A 1 223 ? -2.459 -12.820 6.488 1.00 95.75 223 LEU A C 1
ATOM 1785 O O . LEU A 1 223 ? -3.154 -13.769 6.843 1.00 95.75 223 LEU A O 1
ATOM 1789 N N . ILE A 1 224 ? -2.933 -11.581 6.413 1.00 97.00 224 ILE A N 1
ATOM 1790 C CA . ILE A 1 224 ? -4.353 -11.231 6.489 1.00 97.00 224 ILE A CA 1
ATOM 1791 C C . ILE A 1 224 ? -4.923 -11.374 5.087 1.00 97.00 224 ILE A C 1
ATOM 1793 O O . ILE A 1 224 ? -4.479 -10.669 4.190 1.00 97.00 224 ILE A O 1
ATOM 1797 N N . VAL A 1 225 ? -5.924 -12.221 4.902 1.00 96.19 225 VAL A N 1
ATOM 1798 C CA . VAL A 1 225 ? -6.674 -12.324 3.648 1.00 96.19 225 VAL A CA 1
ATOM 1799 C C . VAL A 1 225 ? -8.007 -11.611 3.833 1.00 96.19 225 VAL A C 1
ATOM 1801 O O . VAL A 1 225 ? -8.689 -11.808 4.846 1.00 96.19 225 VAL A O 1
ATOM 1804 N N . LEU A 1 226 ? -8.355 -10.742 2.888 1.00 96.94 226 LEU A N 1
ATOM 1805 C CA . LEU A 1 226 ? -9.596 -9.979 2.922 1.00 96.94 226 LEU A CA 1
ATOM 1806 C C . LEU A 1 226 ? -10.714 -10.740 2.212 1.00 96.94 226 LEU A C 1
ATOM 1808 O O . LEU A 1 226 ? -10.461 -11.534 1.310 1.00 96.94 226 LEU A O 1
ATOM 1812 N N . LYS A 1 227 ? -11.965 -10.467 2.584 1.00 95.31 227 LYS A N 1
ATOM 1813 C CA . LYS A 1 227 ? -13.115 -10.978 1.831 1.00 95.31 227 LYS A CA 1
ATOM 1814 C C . LYS A 1 227 ? -13.101 -10.395 0.422 1.00 95.31 227 LYS A C 1
ATOM 1816 O O . LYS A 1 227 ? -12.835 -9.198 0.249 1.00 95.31 227 LYS A O 1
ATOM 1821 N N . ASP A 1 228 ? -13.432 -11.209 -0.568 1.00 90.50 228 ASP A N 1
ATOM 1822 C CA . ASP A 1 228 ? -13.497 -10.771 -1.961 1.00 90.50 228 ASP A CA 1
ATOM 1823 C C . ASP A 1 228 ? -14.459 -9.593 -2.133 1.00 90.50 228 ASP A C 1
ATOM 1825 O O . ASP A 1 228 ? -15.571 -9.578 -1.606 1.00 90.50 228 ASP A O 1
ATOM 1829 N N . GLY A 1 229 ? -13.992 -8.553 -2.830 1.00 87.50 229 GLY A N 1
ATOM 1830 C CA . GLY A 1 229 ? -14.752 -7.320 -3.058 1.00 87.50 229 GLY A CA 1
ATOM 1831 C C . GLY A 1 229 ? -14.936 -6.416 -1.830 1.00 87.50 229 GLY A C 1
ATOM 1832 O O . GLY A 1 229 ? -15.530 -5.345 -1.959 1.00 87.50 229 GLY A O 1
ATOM 1833 N N . SER A 1 230 ? -14.425 -6.796 -0.652 1.00 94.75 230 SER A N 1
ATOM 1834 C CA . SER A 1 230 ? -14.560 -5.982 0.566 1.00 94.75 230 SER A CA 1
ATOM 1835 C C . SER A 1 230 ? -13.521 -4.872 0.687 1.00 94.75 230 SER A C 1
ATOM 1837 O O . SER A 1 230 ? -13.734 -3.928 1.444 1.00 94.75 230 SER A O 1
ATOM 1839 N N . LEU A 1 231 ? -12.401 -4.971 -0.034 1.00 96.25 231 LEU A N 1
ATOM 1840 C CA . LEU A 1 231 ? -11.385 -3.930 -0.057 1.00 96.25 231 LEU A CA 1
ATOM 1841 C C . LEU A 1 231 ? -11.937 -2.681 -0.753 1.00 96.25 231 LEU A C 1
ATOM 1843 O O . LEU A 1 231 ? -12.363 -2.731 -1.906 1.00 96.25 231 LEU A O 1
ATOM 1847 N N . ARG A 1 232 ? -11.904 -1.550 -0.050 1.00 95.12 232 ARG A N 1
ATOM 1848 C CA . ARG A 1 232 ? -12.379 -0.245 -0.514 1.00 95.12 232 ARG A CA 1
ATOM 1849 C C . ARG A 1 232 ? -11.321 0.825 -0.291 1.00 95.12 232 ARG A C 1
ATOM 1851 O O . ARG A 1 232 ? -10.583 0.786 0.698 1.00 95.12 232 ARG A O 1
ATOM 1858 N N . LYS A 1 233 ? -11.290 1.821 -1.175 1.00 94.44 233 LYS A N 1
ATOM 1859 C CA . LYS A 1 233 ? -10.522 3.061 -0.983 1.00 94.44 233 LYS A CA 1
ATOM 1860 C C . LYS A 1 233 ? -11.404 4.109 -0.312 1.00 94.44 233 LYS A C 1
ATOM 1862 O O . LYS A 1 233 ? -12.536 4.336 -0.732 1.00 94.44 233 LYS A O 1
ATOM 1867 N N . LEU A 1 234 ? -10.905 4.777 0.719 1.00 93.56 234 LEU A N 1
ATOM 1868 C CA . LEU A 1 234 ? -11.621 5.872 1.366 1.00 93.56 234 LEU A CA 1
ATOM 1869 C C . LEU A 1 234 ? -11.757 7.048 0.393 1.00 93.56 234 LEU A C 1
ATOM 1871 O O . LEU A 1 234 ? -10.765 7.543 -0.139 1.00 93.56 234 LEU A O 1
ATOM 1875 N N . ALA A 1 235 ? -12.987 7.528 0.200 1.00 89.25 235 ALA A N 1
ATOM 1876 C CA . ALA A 1 235 ? -13.271 8.717 -0.607 1.00 89.25 235 ALA A CA 1
ATOM 1877 C C . ALA A 1 235 ? -12.561 9.963 -0.054 1.00 89.25 235 ALA A C 1
ATOM 1879 O O . ALA A 1 235 ? -12.169 10.857 -0.799 1.00 89.25 235 ALA A O 1
ATOM 1880 N N . SER A 1 236 ? -12.413 10.013 1.269 1.00 89.56 236 SER A N 1
ATOM 1881 C CA . SER A 1 236 ? -11.713 11.066 1.997 1.00 89.56 236 SER A CA 1
ATOM 1882 C C . SER A 1 236 ? -10.714 10.405 2.948 1.00 89.56 236 SER A C 1
ATOM 1884 O O . SER A 1 236 ? -11.103 10.009 4.047 1.00 89.56 236 SER A O 1
ATOM 1886 N N . PRO A 1 237 ? -9.456 10.208 2.515 1.00 91.81 237 PRO A N 1
ATOM 1887 C CA . PRO A 1 237 ? -8.408 9.630 3.349 1.00 91.81 237 PRO A CA 1
ATOM 1888 C C . PRO A 1 237 ? -8.175 10.441 4.628 1.00 91.81 237 PRO A C 1
ATOM 1890 O O . PRO A 1 237 ? -8.216 11.673 4.603 1.00 91.81 237 PRO A O 1
ATOM 1893 N N . LEU A 1 238 ? -7.887 9.758 5.737 1.00 93.06 238 LEU A N 1
ATOM 1894 C CA . LEU A 1 238 ? -7.572 10.416 7.009 1.00 93.06 238 LEU A CA 1
ATOM 1895 C C . LEU A 1 238 ? -6.083 10.752 7.046 1.00 93.06 238 LEU A C 1
ATOM 1897 O O . LEU A 1 238 ? -5.251 9.851 7.177 1.00 93.06 238 LEU A O 1
ATOM 1901 N N . LYS A 1 239 ? -5.742 12.033 6.910 1.00 91.62 239 LYS A N 1
ATOM 1902 C CA . LYS A 1 239 ? -4.351 12.504 6.917 1.00 91.62 239 LYS A CA 1
ATOM 1903 C C . LYS A 1 239 ? -3.767 12.504 8.324 1.00 91.62 239 LYS A C 1
ATOM 1905 O O . LYS A 1 239 ? -4.472 12.795 9.287 1.00 91.62 239 LYS A O 1
ATOM 1910 N N . LEU A 1 240 ? -2.484 12.170 8.420 1.00 86.44 240 LEU A N 1
ATOM 1911 C CA . LEU A 1 240 ? -1.689 12.372 9.626 1.00 86.44 240 LEU A CA 1
ATOM 1912 C C . LEU A 1 240 ? -1.213 13.822 9.677 1.00 86.44 240 LEU A C 1
ATOM 1914 O O . LEU A 1 240 ? -0.568 14.270 8.728 1.00 86.44 240 LEU A O 1
ATOM 1918 N N . GLU A 1 241 ? -1.494 14.528 10.770 1.00 84.62 241 GLU A N 1
ATOM 1919 C CA . GLU A 1 241 ? -1.110 15.939 10.904 1.00 84.62 241 GLU A CA 1
ATOM 1920 C C . GLU A 1 241 ? -0.077 16.171 12.009 1.00 84.62 241 GLU A C 1
ATOM 1922 O O . GLU A 1 241 ? 1.018 16.656 11.727 1.00 84.62 241 GLU A O 1
ATOM 1927 N N . ASN A 1 242 ? -0.391 15.805 13.254 1.00 77.25 242 ASN A N 1
ATOM 1928 C CA . ASN A 1 242 ? 0.396 16.182 14.433 1.00 77.25 242 ASN A CA 1
ATOM 1929 C C . ASN A 1 242 ? 1.072 14.980 15.111 1.00 77.25 242 ASN A C 1
ATOM 1931 O O . ASN A 1 242 ? 2.114 15.125 15.751 1.00 77.25 242 ASN A O 1
ATOM 1935 N N . ALA A 1 243 ? 0.486 13.789 14.993 1.00 78.81 243 ALA A N 1
ATOM 1936 C CA . ALA A 1 243 ? 0.986 12.570 15.607 1.00 78.81 243 ALA A CA 1
ATOM 1937 C C . ALA A 1 243 ? 2.113 11.907 14.793 1.00 78.81 243 ALA A C 1
ATOM 1939 O O . ALA A 1 243 ? 2.337 12.178 13.612 1.00 78.81 243 ALA A O 1
ATOM 1940 N N . PHE A 1 244 ? 2.824 10.976 15.432 1.00 79.50 244 PHE A N 1
ATOM 1941 C CA . PHE A 1 244 ? 3.826 10.163 14.747 1.00 79.50 244 PHE A CA 1
ATOM 1942 C C . PHE A 1 244 ? 3.171 9.052 13.916 1.00 79.50 244 PHE A C 1
ATOM 1944 O O . PHE A 1 244 ? 2.189 8.448 1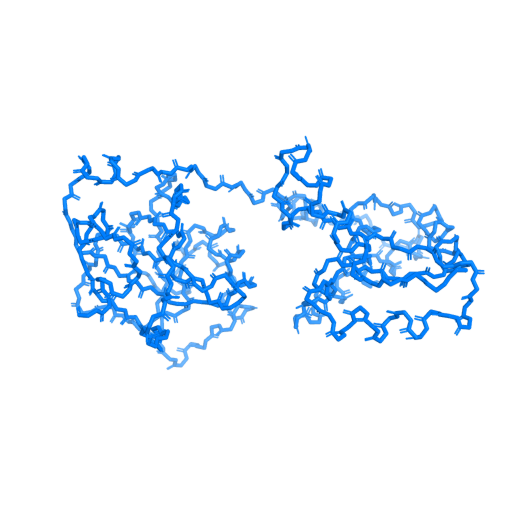4.364 1.00 79.50 244 PHE A O 1
ATOM 1951 N N . PRO A 1 245 ? 3.741 8.708 12.743 1.00 79.69 245 PRO A N 1
ATOM 1952 C CA . PRO A 1 245 ? 3.269 7.579 11.959 1.00 79.69 245 PRO A CA 1
ATOM 1953 C C . PRO A 1 245 ? 3.247 6.287 12.788 1.00 79.69 245 PRO A C 1
ATOM 1955 O O . PRO A 1 245 ? 4.161 6.050 13.586 1.00 79.69 245 PRO A O 1
ATOM 1958 N N . PRO A 1 246 ? 2.248 5.411 12.595 1.00 77.94 246 PRO A N 1
ATOM 1959 C CA . PRO A 1 246 ? 2.196 4.146 13.307 1.00 77.94 246 PRO A CA 1
ATOM 1960 C C . PRO A 1 246 ? 3.404 3.268 12.942 1.00 77.94 246 PRO A C 1
ATOM 1962 O O . PRO A 1 246 ? 3.517 2.758 11.828 1.00 77.94 246 PRO A O 1
ATOM 1965 N N . LEU A 1 247 ? 4.300 3.072 13.916 1.00 71.00 247 LEU A N 1
ATOM 1966 C CA . LEU A 1 247 ? 5.505 2.232 13.801 1.00 71.00 247 LEU A CA 1
ATOM 1967 C C . LEU A 1 247 ? 5.202 0.722 13.782 1.00 71.00 247 LEU A C 1
ATOM 1969 O O . LEU A 1 247 ? 6.090 -0.092 13.556 1.00 71.00 247 LEU A O 1
ATOM 1973 N N . GLY A 1 248 ? 3.952 0.341 14.034 1.00 78.19 248 GLY A N 1
ATOM 1974 C CA . GLY A 1 248 ? 3.480 -1.036 14.021 1.00 78.19 248 GLY A CA 1
ATOM 1975 C C . GLY A 1 248 ? 1.953 -1.090 14.044 1.00 78.19 248 GLY A C 1
ATOM 1976 O O . GLY A 1 248 ? 1.308 -0.035 14.034 1.00 78.19 248 GLY A O 1
ATOM 1977 N N . PRO A 1 249 ? 1.363 -2.297 14.086 1.00 86.88 249 PRO A N 1
ATOM 1978 C CA . PRO A 1 249 ? -0.082 -2.446 14.027 1.00 86.88 249 PRO A CA 1
ATOM 1979 C C . PRO A 1 249 ? -0.789 -1.737 15.189 1.00 86.88 249 PRO A C 1
ATOM 1981 O O . PRO A 1 249 ? -0.393 -1.876 16.350 1.00 86.88 249 PRO A O 1
ATOM 1984 N N . ARG A 1 250 ? -1.851 -0.990 14.881 1.00 91.31 250 ARG A N 1
ATOM 1985 C CA . ARG A 1 250 ? -2.709 -0.305 15.860 1.00 91.31 250 ARG A CA 1
ATOM 1986 C C . ARG A 1 250 ? -4.120 -0.873 15.809 1.00 91.31 250 ARG A C 1
ATOM 1988 O O . ARG A 1 250 ? -4.559 -1.344 14.768 1.00 91.31 250 ARG A O 1
ATOM 1995 N N . TYR A 1 251 ? -4.826 -0.820 16.931 1.00 93.81 251 TYR A N 1
ATOM 1996 C CA . TYR A 1 251 ? -6.206 -1.287 17.026 1.00 93.81 251 TYR A CA 1
ATOM 1997 C C . TYR A 1 251 ? -7.134 -0.100 17.254 1.00 93.81 251 TYR A C 1
ATOM 1999 O O . TYR A 1 251 ? -6.826 0.783 18.049 1.00 93.81 251 TYR A O 1
ATOM 2007 N N . THR A 1 252 ? -8.268 -0.100 16.564 1.00 95.44 252 THR A N 1
ATOM 2008 C CA . THR A 1 252 ? -9.350 0.876 16.732 1.00 95.44 252 THR A CA 1
ATOM 2009 C C . THR A 1 252 ? -10.696 0.207 16.432 1.00 95.44 252 THR A C 1
ATOM 2011 O O . THR A 1 252 ? -10.765 -1.020 16.329 1.00 95.44 252 THR A O 1
ATOM 2014 N N . THR A 1 253 ? -11.770 0.981 16.286 1.00 97.00 253 THR A N 1
ATOM 2015 C CA . THR A 1 253 ? -13.073 0.496 15.813 1.00 97.00 253 THR A CA 1
ATOM 2016 C C . THR A 1 253 ? -13.489 1.175 14.516 1.00 97.00 253 THR A C 1
ATOM 2018 O O . THR A 1 253 ? -13.048 2.290 14.210 1.00 97.00 253 THR A O 1
ATOM 2021 N N . LEU A 1 254 ? -14.368 0.516 13.758 1.00 97.25 254 LEU A N 1
ATOM 2022 C CA . LEU A 1 254 ? -14.920 1.080 12.528 1.00 97.25 254 LEU A CA 1
ATOM 2023 C C . LEU A 1 254 ? -15.669 2.383 12.823 1.00 97.25 254 LEU A C 1
ATOM 2025 O O . LEU A 1 254 ? -15.509 3.367 12.103 1.00 97.25 254 LEU A O 1
ATOM 2029 N N . ARG A 1 255 ? -16.407 2.430 13.939 1.00 96.25 255 ARG A N 1
ATOM 2030 C CA . ARG A 1 255 ? -17.089 3.639 14.408 1.00 96.25 255 ARG A CA 1
ATOM 2031 C C . ARG A 1 255 ? -16.128 4.796 14.677 1.00 96.25 255 ARG A C 1
ATOM 2033 O O . ARG A 1 255 ? -16.482 5.930 14.362 1.00 96.25 255 ARG A O 1
ATOM 2040 N N . LYS A 1 256 ? -14.937 4.548 15.241 1.00 96.19 256 LYS A N 1
ATOM 2041 C CA . LYS A 1 256 ? -13.939 5.606 15.494 1.00 96.19 256 LYS A CA 1
ATOM 2042 C C . LYS A 1 256 ? -13.405 6.159 14.168 1.00 96.19 256 LYS A C 1
ATOM 2044 O O . LYS A 1 256 ? -13.394 7.369 13.992 1.00 96.19 256 LYS A O 1
ATOM 2049 N N . ILE A 1 257 ? -13.069 5.287 13.209 1.00 96.25 257 ILE A N 1
ATOM 2050 C CA . ILE A 1 257 ? -12.627 5.691 11.858 1.00 96.25 257 ILE A CA 1
ATOM 2051 C C . ILE A 1 257 ? -13.704 6.507 11.141 1.00 96.25 257 ILE A C 1
ATOM 2053 O O . ILE A 1 257 ? -13.420 7.582 10.629 1.00 96.25 257 ILE A O 1
ATOM 2057 N N . ALA A 1 258 ? -14.949 6.032 11.139 1.00 95.88 258 ALA A N 1
ATOM 2058 C CA . ALA A 1 258 ? -16.033 6.660 10.389 1.00 95.88 258 ALA A CA 1
ATOM 2059 C C . ALA A 1 258 ? -16.451 8.046 10.927 1.00 95.88 258 ALA A C 1
ATOM 2061 O O . ALA A 1 258 ? -17.152 8.786 10.238 1.00 95.88 258 ALA A O 1
ATOM 2062 N N . ASN A 1 259 ? -16.055 8.393 12.156 1.00 95.31 259 ASN A N 1
ATOM 2063 C CA . ASN A 1 259 ? -16.302 9.705 12.765 1.00 95.31 259 ASN A CA 1
ATOM 2064 C C . ASN A 1 259 ? -15.050 10.592 12.840 1.00 95.31 259 ASN A C 1
ATOM 2066 O O . ASN A 1 259 ? -15.166 11.756 13.225 1.00 95.31 259 ASN A O 1
ATOM 2070 N N . ALA A 1 260 ? -13.876 10.060 12.501 1.00 94.44 260 ALA A N 1
ATOM 2071 C CA . ALA A 1 260 ? -12.624 10.797 12.551 1.00 94.44 260 ALA A CA 1
ATOM 2072 C C . ALA A 1 260 ? -12.544 11.833 11.427 1.00 94.44 260 ALA A C 1
ATOM 2074 O O . ALA A 1 260 ? -13.025 11.608 10.314 1.00 94.44 260 ALA A O 1
ATOM 2075 N N . LYS A 1 261 ? -11.911 12.968 11.723 1.00 91.44 261 LYS A N 1
ATOM 2076 C CA . LYS A 1 261 ? -11.584 13.996 10.728 1.00 91.44 261 LYS A CA 1
ATOM 2077 C C . LYS A 1 261 ? -10.149 13.840 10.244 1.00 91.44 261 LYS A C 1
ATOM 2079 O O . LYS A 1 261 ? -9.887 13.999 9.055 1.00 91.44 261 LYS A O 1
ATOM 2084 N N . ILE A 1 262 ? -9.250 13.495 11.162 1.00 92.00 262 ILE A N 1
ATOM 2085 C CA . ILE A 1 262 ? -7.828 13.261 10.906 1.00 92.00 262 ILE A CA 1
ATOM 2086 C C . ILE A 1 262 ? -7.388 11.929 11.512 1.00 92.00 262 ILE A C 1
ATOM 2088 O O . ILE A 1 262 ? -8.085 11.329 12.332 1.00 92.00 262 ILE A O 1
ATOM 2092 N N . LEU A 1 263 ? -6.223 11.436 11.097 1.00 91.94 263 LEU A N 1
ATOM 2093 C CA . LEU A 1 263 ? -5.689 10.166 11.587 1.00 91.94 263 LEU A CA 1
ATOM 2094 C C . LEU A 1 263 ? -5.355 10.221 13.088 1.00 91.94 263 LEU A C 1
ATOM 2096 O O . LEU A 1 263 ? -5.458 9.226 13.803 1.00 91.94 263 LEU A O 1
ATOM 2100 N N . ASP A 1 264 ? -4.992 11.392 13.586 1.00 90.25 264 ASP A N 1
ATOM 2101 C CA . ASP A 1 264 ? -4.669 11.651 14.985 1.00 90.25 264 ASP A CA 1
ATOM 2102 C C . ASP A 1 264 ? -5.848 11.326 15.926 1.00 90.25 264 ASP A C 1
ATOM 2104 O O . ASP A 1 264 ? -5.647 10.795 17.023 1.00 90.25 264 ASP A O 1
ATOM 2108 N N . ASP A 1 265 ? -7.088 11.534 15.462 1.00 89.44 265 ASP A N 1
ATOM 2109 C CA . ASP A 1 265 ? -8.314 11.232 16.214 1.00 89.44 265 ASP A CA 1
ATOM 2110 C C . ASP A 1 265 ? -8.436 9.736 16.529 1.00 89.44 265 ASP A C 1
ATOM 2112 O O . ASP A 1 265 ? -9.071 9.349 17.509 1.00 89.44 265 ASP A O 1
ATOM 2116 N N . ILE A 1 266 ? -7.841 8.870 15.699 1.00 90.44 266 ILE A N 1
ATOM 2117 C CA . ILE A 1 266 ? -7.894 7.417 15.888 1.00 90.44 266 ILE A CA 1
ATOM 2118 C C . ILE A 1 266 ? -6.632 6.842 16.526 1.00 90.44 266 ILE A C 1
ATOM 2120 O O . ILE A 1 266 ? -6.739 5.794 17.163 1.00 90.44 266 ILE A O 1
ATOM 2124 N N . LEU A 1 267 ? -5.482 7.508 16.377 1.00 79.62 267 LEU A N 1
ATOM 2125 C CA . LEU A 1 267 ? -4.190 7.073 16.924 1.00 79.62 267 LEU A CA 1
ATOM 2126 C C . LEU A 1 267 ? -3.949 7.491 18.384 1.00 79.62 267 LEU A C 1
ATOM 2128 O O . LEU A 1 267 ? -3.016 6.965 18.996 1.00 79.62 267 LEU A O 1
ATOM 2132 N N . SER A 1 268 ? -4.769 8.406 18.909 1.00 61.56 268 SER A N 1
ATOM 2133 C CA . SER A 1 268 ? -4.819 8.801 20.324 1.00 61.56 268 SER A CA 1
ATOM 2134 C C . SER A 1 268 ? -5.471 7.757 21.228 1.00 61.56 268 SER A C 1
ATOM 2136 O O . SER A 1 268 ? -6.455 7.093 20.800 1.00 61.56 268 SER A O 1
#

Solvent-accessible surface area (backbone atoms only — not comparable to full-atom values): 15554 Å² total; per-residue (Å²): 129,90,79,56,60,65,60,56,47,51,49,52,56,49,52,22,59,75,70,74,45,59,64,93,78,52,72,44,80,45,75,36,91,49,68,85,53,48,60,63,52,47,52,50,32,62,76,40,97,46,44,80,40,52,38,75,44,37,48,69,58,50,52,51,49,50,54,50,32,62,75,40,68,49,53,71,70,57,58,48,62,73,61,47,76,83,75,55,86,53,60,63,62,55,49,53,52,48,49,54,52,51,58,45,69,54,87,75,84,77,78,80,61,92,58,58,65,64,57,58,67,59,69,78,67,62,67,76,53,54,74,41,49,48,76,56,51,62,73,47,82,73,41,42,23,38,35,39,60,43,52,56,80,56,51,56,52,35,56,70,45,47,28,50,70,80,35,74,77,69,96,59,90,50,48,26,40,32,37,31,30,32,68,93,70,34,21,37,40,39,39,27,35,48,64,48,76,42,50,47,84,39,91,86,37,74,46,91,61,43,58,86,74,72,54,55,84,89,71,67,41,27,28,39,33,41,36,87,88,41,47,25,29,44,70,71,52,26,41,58,80,85,61,79,79,66,91,51,78,43,74,47,38,43,62,51,59,41,68,42,82,36,34,46,70,55,75,103

Radius of gyration: 21.81 Å; Cα contacts (8 Å, |Δi|>4): 372; chains: 1; bounding box: 49×52×55 Å

Secondary structure (DSSP, 8-state):
----HHHHHHHHHHHHHHTT--GGG--EEEEES-GGGHHHHHHHHHHSTTTTTEEEEEHHHHHHHHHHHHHTT--HHHHHHHHS----S-HHHHHHHHHHHHHHHH--S----TTHHHHHHTTT--PPPPEE-HHHHTTSPP-EEEEEEE-GGGHHHHHHHTEEEEEPPPSS--SEEEEEE-TTT-EEEEEEEEEEEE-TTSTT-S-S-GGGGT--GGGT-EEEEEPTT--EEEEEEEE--SSPP-SS-EEEEHHHHHH-SSTHHHH-

Sequence (268 aa):
MAHDVNQLGEYLESLSKEKNLSIERVFGLYVVGDESNIRALADQVRGSKYSHFIRVISVDNLLKLAEMAEKAELKTSHVYRLLIPIDSVNAGELIKLIEVIIEAHRGELTQPKPGVEESILAEDFVKEPDVVRMEELKKMEDGAVLICSSRSENVKFLLKFNAWGFIRQPRKMPRYFALYVGRPRSQLEYIGEIDRIIDPKDPASPVSNPEDYGYDPSENKKLIVLKDGSLRKLASPLKLENAFPPLGPRYTTLRKIANAKILDDILS

Foldseek 3Di:
DPDQVVVVLVVQVVVCVVVVHDSLPTAAEAEAQDPVCQVVVLVNCCPDPNVQGYFYDYPVVVVVLVVLCVQLVPDPVLSVLVGHDPPPPPCVSVVVSVVSSVVSVPPDDDDDDVPPVVVVVLLPCLPAAAEDELVNLQVDDKWKEKEFEDEPVCVSVCSSQVKDDFAADDPDDTQKYWYQYPPPQQWTWKMFGFPDKAFCPPPPGSRPCCVSVPDDVVVRTIMTHGDPSRIHTYPDTAHDDPDDDPPGMDMFMSVQVSPDNHPVSGVD